Protein AF-A0A3M1UEB0-F1 (afdb_monomer)

Solvent-accessible surface area (backbone atoms only — not comparable to full-atom values): 16893 Å² total; per-residue (Å²): 124,44,30,23,40,32,46,98,85,69,48,77,49,67,80,33,41,67,70,54,49,45,51,33,38,74,70,65,75,49,52,60,85,32,40,30,30,33,70,91,76,64,45,60,41,44,42,65,74,40,89,90,52,74,81,83,70,70,94,78,76,77,75,74,72,76,74,80,71,84,75,80,82,81,76,85,78,85,84,82,82,90,82,89,81,92,82,88,82,83,89,80,94,74,88,71,82,75,79,73,78,80,76,73,74,95,78,72,84,74,64,36,28,27,38,35,46,100,76,71,46,78,50,65,80,32,38,65,70,56,47,37,50,36,19,73,71,66,75,45,51,62,82,29,40,28,30,36,68,88,66,59,47,78,44,40,42,67,73,40,86,90,51,69,68,58,81,79,68,74,74,60,95,77,69,76,74,82,84,71,95,67,87,80,73,88,73,88,64,63,72,71,48,74,66,49,58,52,35,48,53,48,21,54,54,32,31,59,48,14,60,76,71,41,76,76,43,31,56,54,16,50,53,34,22,53,52,18,42,75,48,64,42,89,61,24,66,57,52,35,54,52,41,51,53,50,43,53,52,39,51,51,53,50,52,52,47,44,60,70,57,64,65,57,74,77,74,68,82,82,117

Radius of gyration: 31.3 Å; Cα contacts (8 Å, |Δi|>4): 287; chains: 1; bounding box: 71×58×111 Å

Mean predicted aligned error: 18.81 Å

Structure (mmCIF, N/CA/C/O backbone):
data_AF-A0A3M1UEB0-F1
#
_entry.id   AF-A0A3M1UEB0-F1
#
loop_
_atom_site.group_PDB
_atom_site.id
_atom_site.type_symbol
_atom_site.label_atom_id
_atom_site.label_alt_id
_atom_site.label_comp_id
_atom_site.label_asym_id
_atom_site.label_entity_id
_atom_site.label_seq_id
_atom_site.pdbx_PDB_ins_code
_atom_site.Cartn_x
_atom_site.Cartn_y
_atom_site.Cartn_z
_atom_site.occupancy
_atom_site.B_iso_or_equiv
_atom_site.auth_seq_id
_atom_site.auth_comp_id
_atom_site.auth_asym_id
_atom_site.auth_atom_id
_atom_site.pdbx_PDB_model_num
ATOM 1 N N . MET A 1 1 ? -13.655 -22.746 -2.722 1.00 89.06 1 MET A N 1
ATOM 2 C CA . MET A 1 1 ? -13.388 -21.331 -2.382 1.00 89.06 1 MET A CA 1
ATOM 3 C C . MET A 1 1 ? -12.010 -20.968 -2.894 1.00 89.06 1 MET A C 1
ATOM 5 O O . MET A 1 1 ? -11.089 -21.757 -2.704 1.00 89.06 1 MET A O 1
ATOM 9 N N . ARG A 1 2 ? -11.891 -19.834 -3.582 1.00 96.44 2 ARG A N 1
ATOM 10 C CA . ARG A 1 2 ? -10.620 -19.306 -4.076 1.00 96.44 2 ARG A CA 1
ATOM 11 C C . ARG A 1 2 ? -10.299 -18.007 -3.350 1.00 96.44 2 ARG A C 1
ATOM 13 O O . ARG A 1 2 ? -11.198 -17.265 -2.955 1.00 96.44 2 ARG A O 1
ATOM 20 N N . TRP A 1 3 ? -9.014 -17.762 -3.188 1.00 97.62 3 TRP A N 1
ATOM 21 C CA . TRP A 1 3 ? -8.460 -16.689 -2.387 1.00 97.62 3 TRP A CA 1
ATOM 22 C C . TRP A 1 3 ? -7.394 -15.961 -3.187 1.00 97.62 3 TRP A C 1
ATOM 24 O O . TRP A 1 3 ? -6.656 -16.560 -3.970 1.00 97.62 3 TRP A O 1
ATOM 34 N N . PHE A 1 4 ? -7.281 -14.66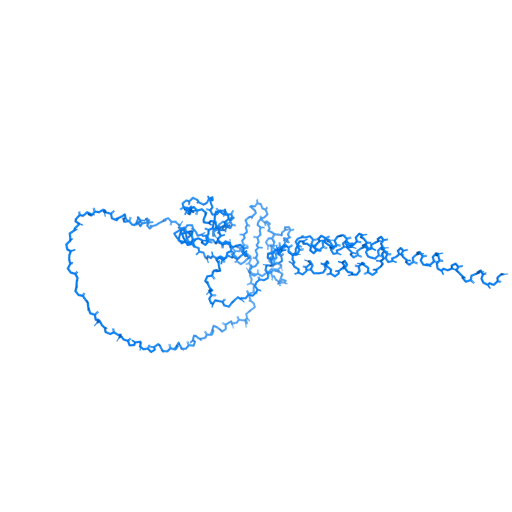8 -2.953 1.00 97.75 4 PHE A N 1
ATOM 35 C CA . PHE A 1 4 ? -6.159 -13.872 -3.397 1.00 97.75 4 PHE A CA 1
ATOM 36 C C . PHE A 1 4 ? -5.261 -13.561 -2.209 1.00 97.75 4 PHE A C 1
ATOM 38 O O . PHE A 1 4 ? -5.736 -13.091 -1.183 1.00 97.75 4 PHE A O 1
ATOM 45 N N . VAL A 1 5 ? -3.961 -13.772 -2.347 1.00 97.00 5 VAL A N 1
ATOM 46 C CA . VAL A 1 5 ? -2.980 -13.355 -1.346 1.00 97.00 5 VAL A CA 1
ATOM 47 C C . VAL A 1 5 ? -2.645 -11.892 -1.587 1.00 97.00 5 VAL A C 1
ATOM 49 O O . VAL A 1 5 ? -2.215 -11.528 -2.676 1.00 97.00 5 VAL A O 1
ATOM 52 N N . ILE A 1 6 ? -2.827 -11.052 -0.580 1.00 94.81 6 ILE A N 1
ATOM 53 C CA . ILE A 1 6 ? -2.344 -9.676 -0.578 1.00 94.81 6 ILE A CA 1
ATOM 54 C C . ILE A 1 6 ? -0.955 -9.699 0.053 1.00 94.81 6 ILE A C 1
ATOM 56 O O . ILE A 1 6 ? -0.806 -9.931 1.258 1.00 94.81 6 ILE A O 1
ATOM 60 N N . GLY A 1 7 ? 0.063 -9.506 -0.781 1.00 88.75 7 GLY A N 1
ATOM 61 C CA . GLY A 1 7 ? 1.448 -9.439 -0.339 1.00 88.75 7 GLY A CA 1
ATOM 62 C C . GLY A 1 7 ? 1.709 -8.221 0.550 1.00 88.75 7 GLY A C 1
ATOM 63 O O . GLY A 1 7 ? 0.893 -7.305 0.666 1.00 88.75 7 GLY A O 1
ATOM 64 N N . ARG A 1 8 ? 2.887 -8.184 1.181 1.00 82.00 8 ARG A N 1
ATOM 65 C CA . ARG A 1 8 ? 3.327 -7.019 1.979 1.00 82.00 8 ARG A CA 1
ATOM 66 C C . ARG A 1 8 ? 3.486 -5.744 1.146 1.00 82.00 8 ARG A C 1
ATOM 68 O O . ARG A 1 8 ? 3.459 -4.648 1.690 1.00 82.00 8 ARG A O 1
ATOM 75 N N . ASP A 1 9 ? 3.657 -5.909 -0.157 1.00 74.69 9 ASP A N 1
ATOM 76 C CA . ASP A 1 9 ? 3.675 -4.870 -1.185 1.00 74.69 9 ASP A CA 1
ATOM 77 C C . ASP A 1 9 ? 2.268 -4.362 -1.562 1.00 74.69 9 ASP A C 1
ATOM 79 O O . ASP A 1 9 ? 2.142 -3.461 -2.388 1.00 74.69 9 ASP A O 1
ATOM 83 N N . GLY A 1 10 ? 1.208 -4.942 -0.990 1.00 78.88 10 GLY A N 1
ATOM 84 C CA . GLY A 1 10 ? -0.181 -4.641 -1.328 1.00 78.88 10 GLY A CA 1
ATOM 85 C C . GLY A 1 10 ? -0.637 -5.239 -2.661 1.00 78.88 10 GLY A C 1
ATOM 86 O O . GLY A 1 10 ? -1.787 -5.033 -3.051 1.00 78.88 10 GLY A O 1
ATOM 87 N N . GLN A 1 11 ? 0.226 -5.985 -3.358 1.00 83.31 11 GLN A N 1
ATOM 88 C CA . GLN A 1 11 ? -0.129 -6.638 -4.611 1.00 83.31 11 GLN A CA 1
ATOM 89 C C . GLN A 1 11 ? -0.995 -7.864 -4.349 1.00 83.31 11 GLN A C 1
ATOM 91 O O . GLN A 1 11 ? -0.815 -8.591 -3.371 1.00 83.31 11 GLN A O 1
ATOM 96 N N . LYS A 1 12 ? -1.950 -8.085 -5.250 1.00 91.69 12 LYS A N 1
ATOM 97 C CA . LYS A 1 12 ? -2.928 -9.165 -5.164 1.00 91.69 12 LYS A CA 1
ATOM 98 C C . LYS A 1 12 ? -2.473 -10.324 -6.054 1.00 91.69 12 LYS A C 1
ATOM 100 O O . LYS A 1 12 ? -2.415 -10.185 -7.270 1.00 91.69 12 LYS A O 1
ATOM 105 N N . TYR A 1 13 ? -2.178 -11.472 -5.455 1.00 94.94 13 TYR A N 1
ATOM 106 C CA . TYR A 1 13 ? -1.713 -12.681 -6.134 1.00 94.94 13 TYR A CA 1
ATOM 107 C C . TYR A 1 13 ? -2.797 -13.762 -6.066 1.00 94.94 13 TYR A C 1
ATOM 109 O O . TYR A 1 13 ? -3.150 -14.228 -4.985 1.00 94.94 13 TYR A O 1
ATOM 117 N N . GLY A 1 14 ? -3.354 -14.167 -7.207 1.00 91.81 14 GLY A N 1
ATOM 118 C CA . GLY A 1 14 ? -4.420 -15.172 -7.259 1.00 91.81 14 GLY A CA 1
ATOM 119 C C . GLY A 1 14 ? -5.215 -15.131 -8.570 1.00 91.81 14 GLY A C 1
ATOM 120 O O . GLY A 1 14 ? -4.771 -14.472 -9.512 1.00 91.81 14 GLY A O 1
ATOM 121 N N . PRO A 1 15 ? -6.383 -15.800 -8.634 1.00 94.75 15 PRO A N 1
ATOM 122 C CA . PRO A 1 15 ? -7.038 -16.547 -7.553 1.00 94.75 15 PRO A CA 1
ATOM 123 C C . PRO A 1 15 ? -6.442 -17.955 -7.356 1.00 94.75 15 PRO A C 1
ATOM 125 O O . PRO A 1 15 ? -6.176 -18.668 -8.320 1.00 94.75 15 PRO A O 1
ATOM 128 N N . ALA A 1 16 ? -6.251 -18.369 -6.103 1.00 97.62 16 ALA A N 1
ATOM 129 C CA . ALA A 1 16 ? -5.684 -19.661 -5.712 1.00 97.62 16 ALA A CA 1
ATOM 130 C C . ALA A 1 16 ? -6.659 -20.443 -4.817 1.00 97.62 16 ALA A C 1
ATOM 132 O O . ALA A 1 16 ? -7.368 -19.861 -3.998 1.00 97.62 16 ALA A O 1
ATOM 133 N N . ASP A 1 17 ? -6.718 -21.765 -4.960 1.00 97.75 17 ASP A N 1
ATOM 134 C CA . ASP A 1 17 ? -7.470 -22.626 -4.041 1.00 97.75 17 ASP A CA 1
ATOM 135 C C . ASP A 1 17 ? -6.656 -22.963 -2.778 1.00 97.75 17 ASP A C 1
ATOM 137 O O . ASP A 1 17 ? -5.463 -22.668 -2.684 1.00 97.75 17 ASP A O 1
ATOM 141 N N . LEU A 1 18 ? -7.301 -23.588 -1.785 1.00 96.38 18 LEU A N 1
ATOM 142 C CA . LEU A 1 18 ? -6.658 -23.937 -0.512 1.00 96.38 18 LEU A CA 1
ATOM 143 C C . LEU A 1 18 ? -5.416 -24.828 -0.706 1.00 96.38 18 LEU A C 1
ATOM 145 O O . LEU A 1 18 ? -4.415 -24.641 -0.020 1.00 96.38 18 LEU A O 1
ATOM 149 N N . ALA A 1 19 ? -5.450 -25.754 -1.670 1.00 96.88 19 ALA A N 1
ATOM 150 C CA . ALA A 1 19 ? -4.320 -26.631 -1.978 1.00 96.88 19 ALA A CA 1
ATOM 151 C C . ALA A 1 19 ? -3.113 -25.845 -2.526 1.00 96.88 19 ALA A C 1
ATOM 153 O O . ALA A 1 19 ? -1.971 -26.092 -2.133 1.00 96.88 19 ALA A O 1
ATOM 154 N N . THR A 1 20 ? -3.363 -24.863 -3.394 1.00 97.38 20 THR A N 1
ATOM 155 C CA . THR A 1 20 ? -2.342 -23.958 -3.933 1.00 97.38 20 THR A CA 1
ATOM 156 C C . THR A 1 20 ? -1.772 -23.048 -2.846 1.00 97.38 20 THR A C 1
ATOM 158 O O . THR A 1 20 ? -0.554 -22.891 -2.767 1.00 97.38 20 THR A O 1
ATOM 161 N N . LEU A 1 21 ? -2.617 -22.503 -1.962 1.00 97.19 21 LEU A N 1
ATOM 162 C CA . LEU A 1 21 ? -2.151 -21.720 -0.814 1.00 97.19 21 LEU A CA 1
ATOM 163 C C . LEU A 1 21 ? -1.257 -22.556 0.110 1.00 97.19 21 LEU A C 1
ATOM 165 O O . LEU A 1 21 ? -0.192 -22.090 0.504 1.00 97.19 21 LEU A O 1
ATOM 169 N N . GLN A 1 22 ? -1.639 -23.802 0.413 1.00 97.06 22 GLN A N 1
ATOM 170 C CA . GLN A 1 22 ? -0.840 -24.699 1.253 1.00 97.06 22 GLN A CA 1
ATOM 171 C C . GLN A 1 22 ? 0.541 -24.969 0.635 1.00 97.06 22 GLN A C 1
ATOM 173 O O . GLN A 1 22 ? 1.550 -24.988 1.343 1.00 97.06 22 GLN A O 1
ATOM 178 N N . ARG A 1 23 ? 0.611 -25.103 -0.698 1.00 96.75 23 ARG A N 1
ATOM 179 C CA . ARG A 1 23 ? 1.884 -25.199 -1.425 1.00 96.75 23 ARG A CA 1
ATOM 180 C C . ARG A 1 23 ? 2.719 -23.925 -1.268 1.00 96.75 23 ARG A C 1
ATOM 182 O O . ARG A 1 23 ? 3.899 -24.017 -0.949 1.00 96.75 23 ARG A O 1
ATOM 189 N N . TRP A 1 24 ? 2.117 -22.744 -1.413 1.00 96.06 24 TRP A N 1
ATOM 190 C CA . TRP A 1 24 ? 2.820 -21.466 -1.234 1.00 96.06 24 TRP A CA 1
ATOM 191 C C . TRP A 1 24 ? 3.287 -21.219 0.206 1.00 96.06 24 TRP A C 1
ATOM 193 O O . TRP A 1 24 ? 4.322 -20.581 0.404 1.00 96.06 24 TRP A O 1
ATOM 203 N N . VAL A 1 25 ? 2.573 -21.738 1.210 1.00 96.12 25 VAL A N 1
ATOM 204 C CA . VAL A 1 25 ? 3.040 -21.755 2.606 1.00 96.12 25 VAL A CA 1
ATOM 205 C C . VAL A 1 25 ? 4.294 -22.624 2.739 1.00 96.12 25 VAL A C 1
ATOM 207 O O . VAL A 1 25 ? 5.278 -22.180 3.328 1.00 96.12 25 VAL A O 1
ATOM 210 N N . GLY A 1 26 ? 4.314 -23.813 2.124 1.00 94.12 26 GLY A N 1
ATOM 211 C CA . GLY A 1 26 ? 5.501 -24.678 2.074 1.00 94.12 26 GLY A CA 1
ATOM 212 C C . GLY A 1 26 ? 6.698 -24.034 1.359 1.00 94.12 26 GLY A C 1
ATOM 213 O O . GLY A 1 26 ? 7.836 -24.166 1.803 1.00 94.12 26 GLY A O 1
ATOM 214 N N . GLU A 1 27 ? 6.437 -23.260 0.303 1.00 94.81 27 GLU A N 1
ATOM 215 C CA . GLU A 1 27 ? 7.434 -22.454 -0.421 1.00 94.81 27 GLU A CA 1
ATOM 216 C C . GLU A 1 27 ? 7.862 -21.179 0.334 1.00 94.81 27 GLU A C 1
ATOM 218 O O . GLU A 1 27 ? 8.700 -20.427 -0.162 1.00 94.81 27 GLU A O 1
ATOM 223 N N . LYS A 1 28 ? 7.294 -20.902 1.518 1.00 93.50 28 LYS A N 1
ATOM 224 C CA . LYS A 1 28 ? 7.510 -19.667 2.297 1.00 93.50 28 LYS A CA 1
ATOM 225 C C . LYS A 1 28 ? 7.149 -18.379 1.543 1.00 93.50 28 LYS A C 1
ATOM 227 O O . LYS A 1 28 ? 7.679 -17.311 1.841 1.00 93.50 28 LYS A O 1
ATOM 232 N N . ARG A 1 29 ? 6.238 -18.463 0.571 1.00 94.94 29 ARG A N 1
ATOM 233 C CA . ARG A 1 29 ? 5.708 -17.305 -0.170 1.00 94.94 29 ARG A CA 1
ATOM 234 C C . ARG A 1 29 ? 4.553 -16.633 0.559 1.00 94.94 29 ARG A C 1
ATOM 236 O O . ARG A 1 29 ? 4.369 -15.432 0.407 1.00 94.94 29 ARG A O 1
ATOM 243 N N . ILE A 1 30 ? 3.800 -17.401 1.346 1.00 96.50 30 ILE A N 1
ATOM 244 C CA . ILE A 1 30 ? 2.786 -16.889 2.269 1.00 96.50 30 ILE A CA 1
ATOM 245 C C . ILE A 1 30 ? 3.342 -16.976 3.685 1.00 96.50 30 ILE A C 1
ATOM 247 O O . ILE A 1 30 ? 3.779 -18.044 4.117 1.00 96.50 30 ILE A O 1
ATOM 251 N N . THR A 1 31 ? 3.295 -15.871 4.421 1.00 94.81 31 THR A N 1
ATOM 252 C CA . THR A 1 31 ? 3.602 -15.837 5.855 1.00 94.81 31 THR A CA 1
ATOM 253 C C . THR A 1 31 ? 2.313 -15.730 6.683 1.00 94.81 31 THR A C 1
ATOM 255 O O . THR A 1 31 ? 1.298 -15.265 6.159 1.00 94.81 31 THR A O 1
ATOM 258 N N . PRO A 1 32 ? 2.322 -16.132 7.972 1.00 95.38 32 PRO A N 1
ATOM 259 C CA . PRO A 1 32 ? 1.136 -16.086 8.840 1.00 95.38 32 PRO A CA 1
ATOM 260 C C . PRO A 1 32 ? 0.477 -14.700 8.924 1.00 95.38 32 PRO A C 1
ATOM 262 O O . PRO A 1 32 ? -0.728 -14.583 9.116 1.00 95.38 32 PRO A O 1
ATOM 265 N N . ASP A 1 33 ? 1.273 -13.639 8.764 1.00 91.12 33 ASP A N 1
ATOM 266 C CA . ASP A 1 33 ? 0.840 -12.247 8.836 1.00 91.12 33 ASP A CA 1
ATOM 267 C C . ASP A 1 33 ? 0.231 -11.681 7.546 1.00 91.12 33 ASP A C 1
ATOM 269 O O . ASP A 1 33 ? -0.317 -10.578 7.594 1.00 91.12 33 ASP A O 1
ATOM 273 N N . MET A 1 34 ? 0.308 -12.398 6.419 1.00 94.94 34 MET A N 1
ATOM 274 C CA . MET A 1 34 ? -0.275 -11.946 5.151 1.00 94.94 34 MET A CA 1
ATOM 275 C C . MET A 1 34 ? -1.805 -11.967 5.180 1.00 94.94 34 MET A C 1
ATOM 277 O O . MET A 1 34 ? -2.420 -12.747 5.905 1.00 94.94 34 MET A O 1
ATOM 281 N N . MET A 1 35 ? -2.422 -11.113 4.361 1.00 96.38 35 MET A N 1
ATOM 282 C CA . MET A 1 35 ? -3.877 -11.032 4.222 1.00 96.38 35 MET A CA 1
ATOM 283 C C . MET A 1 35 ? -4.327 -11.833 2.999 1.00 96.38 35 MET A C 1
ATOM 285 O O . MET A 1 35 ? -3.727 -11.746 1.934 1.00 96.38 35 MET A O 1
ATOM 289 N N . LEU A 1 36 ? -5.401 -12.594 3.137 1.00 97.06 36 LEU A N 1
ATOM 290 C CA . LEU A 1 36 ? -6.075 -13.341 2.087 1.00 97.06 36 LEU A CA 1
ATOM 291 C C . LEU A 1 36 ? -7.431 -12.692 1.826 1.00 97.06 36 LEU A C 1
ATOM 293 O O . LEU A 1 36 ? -8.178 -12.448 2.764 1.00 97.06 36 LEU A O 1
ATOM 297 N N . GLU A 1 37 ? -7.761 -12.417 0.573 1.00 95.56 37 GLU A N 1
ATOM 298 C CA . GLU A 1 37 ? -9.051 -11.874 0.151 1.00 95.56 37 GLU A CA 1
ATOM 299 C C . GLU A 1 37 ? -9.854 -12.958 -0.569 1.00 95.56 37 GLU A C 1
ATOM 301 O O . GLU A 1 37 ? -9.399 -13.516 -1.568 1.00 95.56 37 GLU A O 1
ATOM 306 N N . GLU A 1 38 ? -11.039 -13.280 -0.067 1.00 95.81 38 GLU A N 1
ATOM 307 C CA . GLU A 1 38 ? -11.920 -14.277 -0.674 1.00 95.81 38 GLU A CA 1
ATOM 308 C C . GLU A 1 38 ? -12.496 -13.764 -2.004 1.00 95.81 38 GLU A C 1
ATOM 310 O O . GLU A 1 38 ? -13.017 -12.653 -2.069 1.00 95.81 38 GLU A O 1
ATOM 315 N N . GLU A 1 39 ? -12.440 -14.570 -3.070 1.00 94.25 39 GLU A N 1
ATOM 316 C CA . GLU A 1 39 ? -12.821 -14.130 -4.425 1.00 94.25 39 GLU A CA 1
ATOM 317 C C . GLU A 1 39 ? -14.290 -13.696 -4.533 1.00 94.25 39 GLU A C 1
ATOM 319 O O . GLU A 1 39 ? -14.591 -12.728 -5.225 1.00 94.25 39 GLU A O 1
ATOM 324 N N . HIS A 1 40 ? -15.204 -14.396 -3.857 1.00 86.38 40 HIS A N 1
ATOM 325 C CA . HIS A 1 40 ? -16.639 -14.164 -4.030 1.00 86.38 40 HIS A CA 1
ATOM 326 C C . HIS A 1 40 ? -17.185 -13.047 -3.132 1.00 86.38 40 HIS A C 1
ATOM 328 O O . HIS A 1 40 ? -18.109 -12.338 -3.519 1.00 86.38 40 HIS A O 1
ATOM 334 N N . THR A 1 41 ? -16.619 -12.886 -1.934 1.00 90.50 41 THR A N 1
ATOM 335 C CA . THR A 1 41 ? -17.121 -11.950 -0.914 1.00 90.50 41 THR A CA 1
ATOM 336 C C . THR A 1 41 ? -16.255 -10.699 -0.780 1.00 90.50 41 THR A C 1
ATOM 338 O O . THR A 1 41 ? -16.691 -9.714 -0.189 1.00 90.50 41 THR A O 1
ATOM 341 N N . GLY A 1 42 ? -15.011 -10.733 -1.275 1.00 86.69 42 GLY A N 1
ATOM 342 C CA . GLY A 1 42 ? -14.009 -9.696 -1.028 1.00 86.69 42 GLY A CA 1
ATOM 343 C C . GLY A 1 42 ? -13.558 -9.616 0.435 1.00 86.69 42 GLY A C 1
ATOM 344 O O . GLY A 1 42 ? -12.833 -8.691 0.806 1.00 86.69 42 GLY A O 1
ATOM 345 N N . ARG A 1 43 ? -13.985 -10.554 1.294 1.00 90.12 43 ARG A N 1
ATOM 346 C CA . ARG A 1 43 ? -13.646 -10.538 2.717 1.00 90.12 43 ARG A CA 1
ATOM 347 C C . ARG A 1 43 ? -12.163 -10.825 2.897 1.00 90.12 43 ARG A C 1
ATOM 349 O O . ARG A 1 43 ? -11.644 -11.793 2.340 1.00 90.12 43 ARG A O 1
ATOM 356 N N . ARG A 1 44 ? -11.493 -10.001 3.704 1.00 93.69 44 ARG A N 1
ATOM 357 C CA . ARG A 1 44 ? -10.068 -10.148 4.005 1.00 93.69 44 ARG A CA 1
ATOM 358 C C . ARG A 1 44 ? -9.864 -10.829 5.351 1.00 93.69 44 ARG A C 1
ATOM 360 O O . ARG A 1 44 ? -10.438 -10.415 6.351 1.00 93.69 44 ARG A O 1
ATOM 367 N N . LEU A 1 45 ? -9.039 -11.863 5.371 1.00 94.56 45 LEU A N 1
ATOM 368 C CA . LEU A 1 45 ? -8.712 -12.681 6.537 1.00 94.56 45 LEU A CA 1
ATOM 369 C C . LEU A 1 45 ? -7.193 -12.815 6.620 1.00 94.56 45 LEU A C 1
ATOM 371 O O . LEU A 1 45 ? -6.535 -12.838 5.586 1.00 94.56 45 LEU A O 1
ATOM 375 N N . ARG A 1 46 ? -6.607 -12.906 7.815 1.00 94.50 46 ARG A N 1
ATOM 376 C CA . ARG A 1 46 ? -5.180 -13.243 7.898 1.00 94.50 46 ARG A CA 1
ATOM 377 C C . ARG A 1 46 ? -4.972 -14.693 7.481 1.00 94.50 46 ARG A C 1
ATOM 379 O O . ARG A 1 46 ? -5.850 -15.536 7.647 1.00 94.50 46 ARG A O 1
ATOM 386 N N . ALA A 1 47 ? -3.803 -14.984 6.929 1.00 96.25 47 ALA A N 1
ATOM 387 C CA . ALA A 1 47 ? -3.499 -16.323 6.463 1.00 96.25 47 ALA A CA 1
ATOM 388 C C . ALA A 1 47 ? -3.502 -17.340 7.622 1.00 96.25 47 ALA A C 1
ATOM 390 O O . ALA A 1 47 ? -3.959 -18.463 7.432 1.00 96.25 47 ALA A O 1
ATOM 391 N N . ASP A 1 48 ? -3.087 -16.937 8.831 1.00 95.50 48 ASP A N 1
ATOM 392 C CA . ASP A 1 48 ? -3.119 -17.764 10.049 1.00 95.50 48 ASP A CA 1
ATOM 393 C C . ASP A 1 48 ? -4.520 -18.070 10.597 1.00 95.50 48 ASP A C 1
ATOM 395 O O . ASP A 1 48 ? -4.682 -19.038 11.339 1.00 95.50 48 ASP A O 1
ATOM 399 N N . THR A 1 49 ? -5.541 -17.297 10.220 1.00 94.62 49 THR A N 1
ATOM 400 C CA . THR A 1 49 ? -6.924 -17.544 10.647 1.00 94.62 49 THR A CA 1
ATOM 401 C C . THR A 1 49 ? -7.711 -18.407 9.666 1.00 94.62 49 THR A C 1
ATOM 403 O O . THR A 1 49 ? -8.850 -18.769 9.969 1.00 94.62 49 THR A O 1
ATOM 406 N N . LEU A 1 50 ? -7.141 -18.748 8.503 1.00 95.00 50 LEU A N 1
ATOM 407 C CA . LEU A 1 50 ? -7.840 -19.518 7.480 1.00 95.00 50 LEU A CA 1
ATOM 408 C C . LEU A 1 50 ? -7.933 -21.008 7.871 1.00 95.00 50 LEU A C 1
ATOM 410 O O . LEU A 1 50 ? -6.902 -21.686 7.937 1.00 95.00 50 LEU A O 1
ATOM 414 N N . PRO A 1 51 ? -9.145 -21.571 8.067 1.00 94.56 51 PRO A N 1
ATOM 415 C CA . PRO A 1 51 ? -9.297 -22.987 8.384 1.00 94.56 51 PRO A CA 1
ATOM 416 C C . PRO A 1 51 ? -8.704 -23.871 7.280 1.00 94.56 51 PRO A C 1
ATOM 418 O O . PRO A 1 51 ? -9.053 -23.740 6.107 1.00 94.56 51 PRO A O 1
ATOM 421 N N . GLY A 1 52 ? -7.814 -24.786 7.666 1.00 92.88 52 GLY A N 1
ATOM 422 C CA . GLY A 1 52 ? -7.154 -25.720 6.751 1.00 92.88 52 GLY A CA 1
ATOM 423 C C . GLY A 1 52 ? -5.806 -25.251 6.198 1.00 92.88 52 GLY A C 1
ATOM 424 O O . GLY A 1 52 ? -5.130 -26.060 5.568 1.00 92.88 52 GLY A O 1
ATOM 425 N N . LEU A 1 53 ? -5.381 -24.009 6.465 1.00 95.31 53 LEU A N 1
ATOM 426 C CA . LEU A 1 53 ? -4.034 -23.546 6.131 1.00 95.31 53 LEU A CA 1
ATOM 427 C C . LEU A 1 53 ? -3.082 -23.820 7.305 1.00 95.31 53 LEU A C 1
ATOM 429 O O . LEU A 1 53 ? -3.190 -23.207 8.365 1.00 95.31 53 LEU A O 1
ATOM 433 N N . GLN A 1 54 ? -2.161 -24.769 7.143 1.00 95.38 54 GLN A N 1
ATOM 434 C CA . GLN A 1 54 ? -1.215 -25.147 8.198 1.00 95.38 54 GLN A CA 1
ATOM 435 C C . GLN A 1 54 ? 0.154 -24.522 7.949 1.00 95.38 54 GLN A C 1
ATOM 437 O O . GLN A 1 54 ? 0.828 -24.856 6.974 1.00 95.38 54 GLN A O 1
ATOM 442 N N . PHE A 1 55 ? 0.596 -23.662 8.862 1.00 93.50 55 PHE A N 1
ATOM 443 C CA . PHE A 1 55 ? 1.970 -23.174 8.894 1.00 93.50 55 PHE A CA 1
ATOM 444 C C . PHE A 1 55 ? 2.813 -24.165 9.689 1.00 93.50 55 PHE A C 1
ATOM 446 O O . PHE A 1 55 ? 2.770 -24.188 10.918 1.00 93.50 55 PHE A O 1
ATOM 453 N N . THR A 1 56 ? 3.578 -25.007 8.996 1.00 84.50 56 THR A N 1
ATOM 454 C CA . THR A 1 56 ? 4.597 -25.842 9.637 1.00 84.50 56 THR A CA 1
ATOM 455 C C . THR A 1 56 ? 5.704 -24.932 10.153 1.00 84.50 56 THR A C 1
ATOM 457 O O . THR A 1 56 ? 6.653 -24.618 9.432 1.00 84.50 56 THR A O 1
ATOM 460 N N . ASN A 1 57 ? 5.567 -24.470 11.396 1.00 66.81 57 ASN A N 1
ATOM 461 C CA . ASN A 1 57 ? 6.679 -23.860 12.105 1.00 66.81 57 ASN A CA 1
ATOM 462 C C . ASN A 1 57 ? 7.782 -24.924 12.210 1.00 66.81 57 ASN A C 1
ATOM 464 O O . ASN A 1 57 ? 7.502 -26.021 12.703 1.00 66.81 57 ASN A O 1
ATOM 468 N N . PRO A 1 58 ? 9.014 -24.659 11.743 1.00 62.00 58 PRO A N 1
ATOM 469 C CA . PRO A 1 58 ? 10.104 -25.590 11.969 1.00 62.00 58 PRO A CA 1
ATOM 470 C C . PRO A 1 58 ? 10.264 -25.794 13.487 1.00 62.00 58 PRO A C 1
ATOM 472 O O . PRO A 1 58 ? 10.321 -24.805 14.228 1.00 62.00 58 PRO A O 1
ATOM 475 N N . PRO A 1 59 ? 10.309 -27.047 13.975 1.00 49.56 59 PRO A N 1
ATOM 476 C CA . PRO A 1 59 ? 10.567 -27.332 15.380 1.00 49.56 59 PRO A CA 1
ATOM 477 C C . PRO A 1 59 ? 11.997 -26.880 15.697 1.00 49.56 59 PRO A C 1
ATOM 479 O O . PRO A 1 59 ? 12.955 -27.576 15.382 1.00 49.56 59 PRO A O 1
ATOM 482 N N . GLY A 1 60 ? 12.170 -25.669 16.232 1.00 49.22 60 GLY A N 1
ATOM 483 C CA . GLY A 1 60 ? 13.515 -25.162 16.524 1.00 49.22 60 GLY A CA 1
ATOM 484 C C . GLY A 1 60 ? 13.660 -23.680 16.854 1.00 49.22 60 GLY A C 1
ATOM 485 O O . GLY A 1 60 ? 14.690 -23.301 17.398 1.00 49.22 60 GLY A O 1
ATOM 486 N N . SER A 1 61 ? 12.662 -22.829 16.610 1.00 44.91 61 SER A N 1
ATOM 487 C CA . SER A 1 61 ? 12.699 -21.445 17.108 1.00 44.91 61 SER A CA 1
ATOM 488 C C . SER A 1 61 ? 11.841 -21.319 18.358 1.00 44.91 61 SER A C 1
ATOM 490 O O . SER A 1 61 ? 10.793 -20.678 18.355 1.00 44.91 61 SER A O 1
ATOM 492 N N . ALA A 1 62 ? 12.292 -21.959 19.439 1.00 42.44 62 ALA A N 1
ATOM 493 C CA . ALA A 1 62 ? 11.896 -21.538 20.771 1.00 42.44 62 ALA A CA 1
ATOM 494 C C . ALA A 1 62 ? 12.368 -20.090 20.928 1.00 42.44 62 ALA A C 1
ATOM 496 O O . ALA A 1 62 ? 13.552 -19.821 21.120 1.00 42.44 62 ALA A O 1
ATOM 497 N N . ILE A 1 63 ? 11.442 -19.148 20.777 1.00 45.50 63 ILE A N 1
ATOM 498 C CA . ILE A 1 63 ? 11.622 -17.805 21.304 1.00 45.50 63 ILE A CA 1
ATOM 499 C C . ILE A 1 63 ? 11.739 -18.028 22.808 1.00 45.50 63 ILE A C 1
ATOM 501 O O . ILE A 1 63 ? 10.752 -18.337 23.473 1.00 45.50 63 ILE A O 1
ATOM 505 N N . THR A 1 64 ? 12.957 -17.960 23.333 1.00 37.91 64 THR A N 1
ATOM 506 C CA . THR A 1 64 ? 13.170 -17.731 24.752 1.00 37.91 64 THR A CA 1
ATOM 507 C C . THR A 1 64 ? 12.454 -16.431 25.062 1.00 37.91 64 THR A C 1
ATOM 509 O O . THR A 1 64 ? 12.922 -15.349 24.718 1.00 37.91 64 THR A O 1
ATOM 512 N N . THR A 1 65 ? 11.265 -16.539 25.649 1.00 37.66 65 THR A N 1
ATOM 513 C CA . THR A 1 65 ? 10.624 -15.432 26.343 1.00 37.66 65 THR A CA 1
ATOM 514 C C . THR A 1 65 ? 11.696 -14.866 27.270 1.00 37.66 65 THR A C 1
ATOM 516 O O . THR A 1 65 ? 12.161 -15.609 28.138 1.00 37.66 65 THR A O 1
ATOM 519 N N . PRO A 1 66 ? 12.187 -13.630 27.068 1.00 41.12 66 PRO A N 1
ATOM 520 C CA . PRO A 1 66 ? 13.127 -13.059 28.010 1.00 41.12 66 PRO A CA 1
ATOM 521 C C . PRO A 1 66 ? 12.417 -13.034 29.359 1.00 41.12 66 PRO A C 1
ATOM 523 O O . PRO A 1 66 ? 11.357 -12.422 29.504 1.00 41.12 66 PRO A O 1
ATOM 526 N N . THR A 1 67 ? 12.976 -13.772 30.317 1.00 48.00 67 THR A N 1
ATOM 527 C CA . THR A 1 67 ? 12.619 -13.681 31.727 1.00 48.00 67 THR A CA 1
ATOM 528 C C . THR A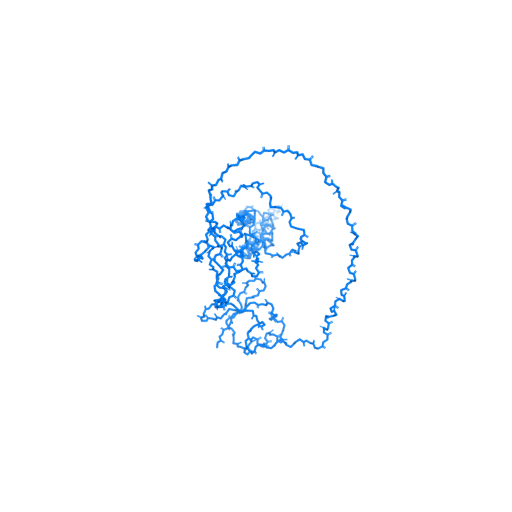 1 67 ? 12.490 -12.198 32.076 1.00 48.00 67 THR A C 1
ATOM 530 O O . THR A 1 67 ? 13.426 -11.445 31.786 1.00 48.00 67 THR A O 1
ATOM 533 N N . PRO A 1 68 ? 11.355 -11.750 32.642 1.00 41.19 68 PRO A N 1
ATOM 534 C CA . PRO A 1 68 ? 11.192 -10.366 33.053 1.00 41.19 68 PRO A CA 1
ATOM 535 C C . PRO A 1 68 ? 12.359 -9.995 33.964 1.00 41.19 68 PRO A C 1
ATOM 537 O O . PRO A 1 68 ? 12.573 -10.639 34.993 1.00 41.19 68 PRO A O 1
ATOM 540 N N . ALA A 1 69 ? 13.142 -8.992 33.569 1.00 42.78 69 ALA A N 1
ATOM 541 C CA . ALA A 1 69 ? 14.123 -8.408 34.465 1.00 42.78 69 ALA A CA 1
ATOM 542 C C . ALA A 1 69 ? 13.383 -7.941 35.736 1.00 42.78 69 ALA A C 1
ATOM 544 O O . ALA A 1 69 ? 12.311 -7.339 35.606 1.00 42.78 69 ALA A O 1
ATOM 545 N N . PRO A 1 70 ? 13.904 -8.216 36.947 1.00 47.28 70 PRO A N 1
ATOM 546 C CA . PRO A 1 70 ? 13.345 -7.678 38.180 1.00 47.28 70 PRO A CA 1
ATOM 547 C C . PRO A 1 70 ? 13.216 -6.161 38.039 1.00 47.28 70 PRO A C 1
ATOM 549 O O . PRO A 1 70 ? 14.202 -5.473 37.772 1.00 47.28 70 PRO A O 1
ATOM 552 N N . GLY A 1 71 ? 11.986 -5.655 38.132 1.00 46.72 71 GLY A N 1
ATOM 553 C CA . GLY A 1 71 ? 11.720 -4.228 38.007 1.00 46.72 71 GLY A CA 1
ATOM 554 C C . GLY A 1 71 ? 12.490 -3.428 39.067 1.00 46.72 71 GLY A C 1
ATOM 555 O O . GLY A 1 71 ? 12.722 -3.938 40.165 1.00 46.72 71 GLY A O 1
ATOM 556 N N . PRO A 1 72 ? 12.892 -2.181 38.768 1.00 48.41 72 PRO A N 1
ATOM 557 C CA . PRO A 1 72 ? 13.485 -1.306 39.765 1.00 48.41 72 PRO A CA 1
ATOM 558 C C . PRO A 1 72 ? 12.468 -1.026 40.877 1.00 48.41 72 PRO A C 1
ATOM 560 O O . PRO A 1 72 ? 11.352 -0.571 40.625 1.00 48.41 72 PRO A O 1
ATOM 563 N N . THR A 1 73 ? 12.878 -1.304 42.111 1.00 42.72 73 THR A N 1
ATOM 564 C CA . THR A 1 73 ? 12.196 -0.926 43.346 1.00 42.72 73 THR A CA 1
ATOM 565 C C . THR A 1 73 ? 11.879 0.570 43.318 1.00 42.72 73 THR A C 1
ATOM 567 O O . THR A 1 73 ? 12.780 1.407 43.323 1.00 42.72 73 THR A O 1
ATOM 570 N N . THR A 1 74 ? 10.595 0.920 43.275 1.00 41.06 74 THR A N 1
ATOM 571 C CA . THR A 1 74 ? 10.123 2.293 43.467 1.00 41.06 74 THR A CA 1
ATO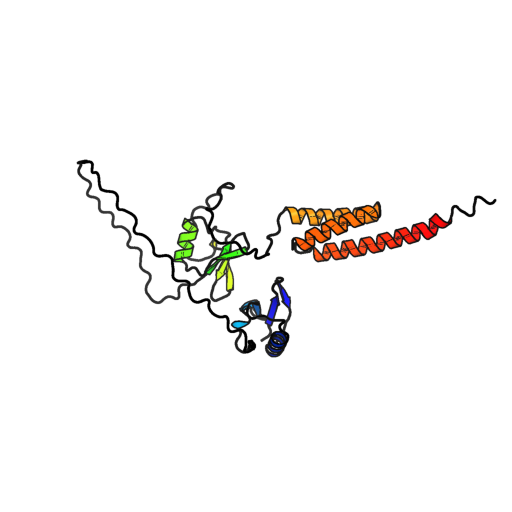M 572 C C . THR A 1 74 ? 10.422 2.735 44.897 1.00 41.06 74 THR A C 1
ATOM 574 O O . THR A 1 74 ? 9.830 2.214 45.843 1.00 41.06 74 THR A O 1
ATOM 577 N N . SER A 1 75 ? 11.336 3.694 45.051 1.00 44.91 75 SER A N 1
ATOM 578 C CA . SER A 1 75 ? 11.528 4.433 46.300 1.00 44.91 75 SER A CA 1
ATOM 579 C C . SER A 1 75 ? 10.271 5.248 46.648 1.00 44.91 75 SER A C 1
ATOM 581 O O . SER A 1 75 ? 9.659 5.829 45.749 1.00 44.91 75 SER A O 1
ATOM 583 N N . PRO A 1 76 ? 9.885 5.323 47.934 1.00 45.75 76 PRO A N 1
ATOM 584 C CA . PRO A 1 76 ? 8.739 6.102 48.389 1.00 45.75 76 PRO A CA 1
ATOM 585 C C . PRO A 1 76 ? 9.010 7.609 48.271 1.00 45.75 76 PRO A C 1
ATOM 587 O O . PRO A 1 76 ? 10.022 8.117 48.754 1.00 45.75 76 PRO A O 1
ATOM 590 N N . HIS A 1 77 ? 8.086 8.317 47.623 1.00 44.12 77 HIS A N 1
ATOM 591 C CA . HIS A 1 77 ? 8.060 9.776 47.550 1.00 44.12 77 HIS A CA 1
ATOM 592 C C . HIS A 1 77 ? 7.627 10.352 48.914 1.00 44.12 77 HIS A C 1
ATOM 594 O O . HIS A 1 77 ? 6.650 9.858 49.484 1.00 44.12 77 HIS A O 1
ATOM 600 N N . PRO A 1 78 ? 8.305 11.385 49.448 1.00 56.72 78 PRO A N 1
ATOM 601 C CA . PRO A 1 78 ? 7.896 12.050 50.679 1.00 56.72 78 PRO A CA 1
ATOM 602 C C . PRO A 1 78 ? 6.599 12.844 50.475 1.00 56.72 78 PRO A C 1
ATOM 604 O O . PRO A 1 78 ? 6.446 13.571 49.495 1.00 56.72 78 PRO A O 1
ATOM 607 N N . THR A 1 79 ? 5.672 12.658 51.409 1.00 52.84 79 THR A N 1
ATOM 608 C CA . THR A 1 79 ? 4.474 13.467 51.655 1.00 52.84 79 THR A CA 1
ATOM 609 C C . THR A 1 79 ? 4.860 14.858 52.145 1.00 52.84 79 THR A C 1
ATOM 611 O O . THR A 1 79 ? 5.467 14.970 53.211 1.00 52.84 79 THR A O 1
ATOM 614 N N . ASP A 1 80 ? 4.448 15.896 51.418 1.00 45.03 80 ASP A N 1
ATOM 615 C CA . ASP A 1 80 ? 4.442 17.267 51.930 1.00 45.03 80 ASP A CA 1
ATOM 616 C C . ASP A 1 80 ? 3.176 17.550 52.764 1.00 45.03 80 ASP A C 1
ATOM 618 O O . ASP A 1 80 ? 2.106 16.998 52.474 1.00 45.03 80 ASP A O 1
ATOM 622 N N . PRO A 1 81 ? 3.277 18.390 53.814 1.00 57.75 81 PRO A N 1
ATOM 623 C CA . PRO A 1 81 ? 2.206 18.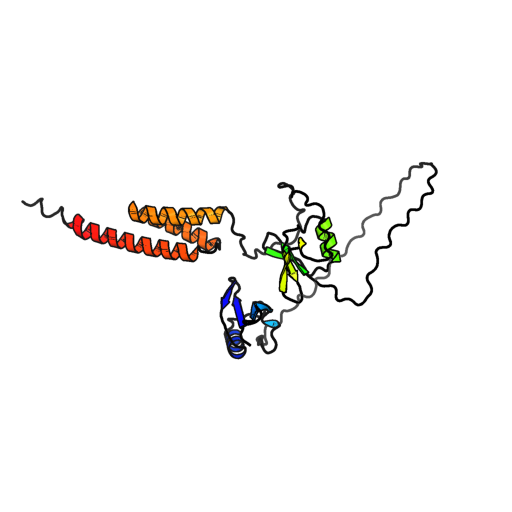620 54.764 1.00 57.75 81 PRO A CA 1
ATOM 624 C C . PRO A 1 81 ? 1.254 19.750 54.352 1.00 57.75 81 PRO A C 1
ATOM 626 O O . PRO A 1 81 ? 1.613 20.770 53.770 1.00 57.75 81 PRO A O 1
ATOM 629 N N . VAL A 1 82 ? 0.010 19.525 54.760 1.00 54.88 82 VAL A N 1
ATOM 630 C CA . VAL A 1 82 ? -1.156 20.406 54.758 1.00 54.88 82 VAL A CA 1
ATOM 631 C C . VAL A 1 82 ? -0.858 21.764 55.404 1.00 54.88 82 VAL A C 1
ATOM 633 O O . VAL A 1 82 ? -0.421 21.822 56.553 1.00 54.88 82 VAL A O 1
ATOM 636 N N . GLN A 1 83 ? -1.223 22.854 54.724 1.00 49.91 83 GLN A N 1
ATOM 637 C CA . GLN A 1 83 ? -1.381 24.170 55.345 1.00 49.91 83 GLN A CA 1
ATOM 638 C C . GLN A 1 83 ? -2.709 24.789 54.896 1.00 49.91 83 GLN A C 1
ATOM 640 O O . GLN A 1 83 ? -2.957 24.990 53.709 1.00 49.91 83 GLN A O 1
ATOM 645 N N . GLY A 1 84 ? -3.603 24.982 55.868 1.00 50.78 84 GLY A N 1
ATOM 646 C CA . GLY A 1 84 ? -4.980 25.415 55.661 1.00 50.78 84 GLY A CA 1
ATOM 647 C C . GLY A 1 84 ? -5.152 26.922 55.476 1.00 50.78 84 GLY A C 1
ATOM 648 O O . GLY A 1 84 ? -4.304 27.723 55.859 1.00 50.78 84 GLY A O 1
ATOM 649 N N . ALA A 1 85 ? -6.325 27.289 54.964 1.00 46.31 85 ALA A N 1
ATOM 650 C CA . ALA A 1 85 ? -6.908 28.619 55.095 1.00 46.31 85 ALA A CA 1
ATOM 651 C C . ALA A 1 85 ? -8.430 28.486 55.325 1.00 46.31 85 ALA A C 1
ATOM 653 O O . ALA A 1 85 ? -9.058 27.625 54.702 1.00 46.31 85 ALA A O 1
ATOM 654 N N . PRO A 1 86 ? -9.031 29.298 56.216 1.00 64.38 86 PRO A N 1
ATOM 655 C CA . PRO A 1 86 ? -10.454 29.252 56.528 1.00 64.38 86 PRO A CA 1
ATOM 656 C C . PRO A 1 86 ? -11.245 30.207 55.621 1.00 64.38 86 PRO A C 1
ATOM 658 O O . PRO A 1 86 ? -10.848 31.350 55.407 1.00 64.38 86 PRO A O 1
ATOM 661 N N . GLY A 1 87 ? -12.394 29.752 55.121 1.00 44.00 87 GLY A N 1
ATOM 662 C CA . GLY A 1 87 ? -13.285 30.562 54.291 1.00 44.00 87 GLY A CA 1
ATOM 663 C C . GLY A 1 87 ? -14.728 30.084 54.390 1.00 44.00 87 GLY A C 1
ATOM 664 O O . GLY A 1 87 ? -15.143 29.161 53.703 1.00 44.00 87 GLY A O 1
ATOM 665 N N . THR A 1 88 ? -15.463 30.715 55.295 1.00 50.25 88 THR A N 1
ATOM 666 C CA . THR A 1 88 ? -16.910 30.652 55.539 1.00 50.25 88 THR A CA 1
ATOM 667 C C . THR A 1 88 ? -17.765 30.972 54.304 1.00 50.25 88 THR A C 1
ATOM 669 O O . THR A 1 88 ? -17.422 31.901 53.579 1.00 50.25 88 THR A O 1
ATOM 672 N N . GLY A 1 89 ? -18.950 30.353 54.164 1.00 42.50 89 GLY A N 1
ATOM 673 C CA . GLY A 1 89 ? -20.078 31.006 53.471 1.00 42.50 89 GLY A CA 1
ATOM 674 C C . GLY A 1 89 ? -21.059 30.128 52.684 1.00 42.50 89 GLY A C 1
ATOM 675 O O . GLY A 1 89 ? -20.926 29.995 51.480 1.00 42.50 89 GLY A O 1
ATOM 676 N N . PHE A 1 90 ? -22.062 29.594 53.388 1.00 45.38 90 PHE A N 1
ATOM 677 C CA . PHE A 1 90 ? -23.493 29.504 53.034 1.00 45.38 90 PHE A CA 1
ATOM 678 C C . PHE A 1 90 ? -23.975 29.371 51.568 1.00 45.38 90 PHE A C 1
ATOM 680 O O . PHE A 1 90 ? -23.913 30.315 50.791 1.00 45.38 90 PHE A O 1
ATOM 687 N N . GLY A 1 91 ? -24.752 28.300 51.339 1.00 43.62 91 GLY A N 1
ATOM 688 C CA . GLY A 1 91 ? -26.138 28.419 50.852 1.00 43.62 91 GLY A CA 1
ATOM 689 C C . GLY A 1 91 ? -26.384 28.178 49.359 1.00 43.62 91 GLY A C 1
ATOM 690 O O . GLY A 1 91 ? -26.068 29.016 48.527 1.00 43.62 91 GLY A O 1
ATOM 691 N N . GLY A 1 92 ? -27.063 27.075 49.025 1.00 39.06 92 GLY A N 1
ATOM 692 C CA . GLY A 1 92 ? -27.584 26.863 47.671 1.00 39.06 92 GLY A CA 1
ATOM 693 C C . GLY A 1 92 ? -28.132 25.463 47.431 1.00 39.06 92 GLY A C 1
ATOM 694 O O . GLY A 1 92 ? -27.522 24.667 46.727 1.00 39.06 92 GLY A O 1
ATOM 695 N N . ALA A 1 93 ? -29.280 25.157 48.037 1.00 46.19 93 ALA A N 1
ATOM 696 C CA . ALA A 1 93 ? -30.075 23.979 47.717 1.00 46.19 93 ALA A CA 1
ATOM 697 C C . ALA A 1 93 ? -30.578 24.058 46.263 1.00 46.19 93 ALA A C 1
ATOM 699 O O . ALA A 1 93 ? -31.274 24.999 45.892 1.00 46.19 93 ALA A O 1
ATOM 700 N N . GLY A 1 94 ? -30.228 23.060 45.455 1.00 39.91 94 GLY A N 1
ATOM 701 C CA . GLY A 1 94 ? -30.634 22.950 44.055 1.00 39.91 94 GLY A CA 1
ATOM 702 C C . GLY A 1 94 ? -30.091 21.667 43.439 1.00 39.91 94 GLY A C 1
ATOM 703 O O . GLY A 1 94 ? -29.270 21.710 42.530 1.00 39.91 94 GLY A O 1
ATOM 704 N N . GLY A 1 95 ? -30.483 20.520 44.001 1.00 40.88 95 GLY A N 1
ATOM 705 C CA . GLY A 1 95 ? -30.099 19.204 43.499 1.00 40.88 95 GLY A CA 1
ATOM 706 C C . GLY A 1 95 ? -30.707 18.946 42.124 1.00 40.88 95 GLY A C 1
ATOM 707 O O . GLY A 1 95 ? -31.848 18.507 42.020 1.00 40.88 95 GLY A O 1
ATOM 708 N N . VAL A 1 96 ? -29.935 19.211 41.073 1.00 54.12 96 VAL A N 1
ATOM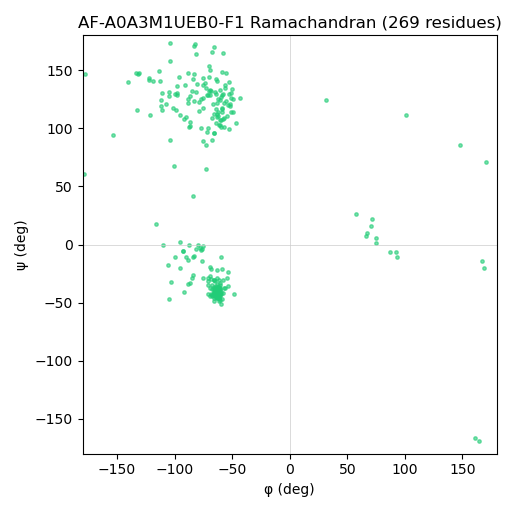 709 C CA . VAL A 1 96 ? -30.180 18.649 39.745 1.00 54.12 96 VAL A CA 1
ATOM 710 C C . VAL A 1 96 ? -29.641 17.215 39.777 1.00 54.12 96 VAL A C 1
ATOM 712 O O . VAL A 1 96 ? -28.470 17.034 40.119 1.00 54.12 96 VAL A O 1
ATOM 715 N N . PRO A 1 97 ? -30.448 16.180 39.488 1.00 51.34 97 PRO A N 1
ATOM 716 C CA . PRO A 1 97 ? -29.944 14.817 39.452 1.00 51.34 97 PRO A CA 1
ATOM 717 C C . PRO A 1 97 ? -28.918 14.695 38.322 1.00 51.34 97 PRO A C 1
ATOM 719 O O . PRO A 1 97 ? -29.244 14.862 37.147 1.00 51.34 97 PRO A O 1
ATOM 722 N N . SER A 1 98 ? -27.668 14.408 38.689 1.00 46.81 98 SER A N 1
ATOM 723 C CA . SER A 1 98 ? -26.648 13.938 37.757 1.00 46.81 98 SER A CA 1
ATOM 724 C C . SER A 1 98 ? -27.218 12.751 36.973 1.00 46.81 98 SER A C 1
ATOM 726 O O . SER A 1 98 ? -27.678 11.796 37.607 1.00 46.81 98 SER A O 1
ATOM 728 N N . PRO A 1 99 ? -27.208 12.765 35.629 1.00 48.19 99 PRO A N 1
ATOM 729 C CA . PRO A 1 99 ? -27.604 11.598 34.864 1.00 48.19 99 PRO A CA 1
ATOM 730 C C . PRO A 1 99 ? -26.616 10.479 35.186 1.00 48.19 99 PRO A C 1
ATOM 732 O O . PRO A 1 99 ? -25.428 10.555 34.874 1.00 48.19 99 PRO A O 1
ATOM 735 N N . THR A 1 100 ? -27.112 9.453 35.870 1.00 44.53 100 THR A N 1
ATOM 736 C CA . THR A 1 100 ? -26.418 8.183 36.048 1.00 44.53 100 THR A CA 1
ATOM 737 C C . THR A 1 100 ? -25.989 7.700 34.658 1.00 44.53 100 THR A C 1
ATOM 739 O O . THR A 1 100 ? -26.862 7.553 33.798 1.00 44.53 100 THR A O 1
ATOM 742 N N . PRO A 1 101 ? -24.687 7.486 34.383 1.00 49.22 101 PRO A N 1
ATOM 743 C CA . PRO A 1 101 ? -24.274 6.870 33.133 1.00 49.22 101 PRO A CA 1
ATOM 744 C C . PRO A 1 101 ? -24.952 5.505 33.066 1.00 49.22 101 PRO A C 1
ATOM 746 O O . PRO A 1 101 ? -24.728 4.646 33.919 1.00 49.22 101 PRO A O 1
ATOM 749 N N . SER A 1 102 ? -25.861 5.362 32.102 1.00 43.84 102 SER A N 1
ATOM 750 C CA . SER A 1 102 ? -26.619 4.142 31.871 1.00 43.84 102 SER A CA 1
ATOM 751 C C . SER A 1 102 ? -25.613 3.037 31.565 1.00 43.84 102 SER A C 1
ATOM 753 O O . SER A 1 102 ? -24.981 3.018 30.511 1.00 43.84 102 SER A O 1
ATOM 755 N N . GLN A 1 103 ? -25.378 2.190 32.562 1.00 47.91 103 GLN A N 1
ATOM 756 C CA . GLN A 1 103 ? -24.498 1.043 32.477 1.00 47.91 103 GLN A CA 1
ATOM 757 C C . GLN A 1 103 ? -25.217 0.034 31.580 1.00 47.91 103 GLN A C 1
ATOM 759 O O . GLN A 1 103 ? -26.186 -0.600 31.994 1.00 47.91 103 GLN A O 1
ATOM 764 N N . SER A 1 104 ? -24.807 -0.014 30.313 1.00 52.03 104 SER A N 1
ATOM 765 C CA . SER A 1 104 ? -25.349 -0.908 29.296 1.00 52.03 104 SER A CA 1
ATOM 766 C C . SER A 1 104 ? -25.385 -2.344 29.817 1.00 52.03 104 SER A C 1
ATOM 768 O O . SER A 1 104 ? -24.423 -2.818 30.425 1.00 52.03 104 SER A O 1
ATOM 770 N N . ALA A 1 105 ? -26.513 -3.018 29.597 1.00 52.88 105 ALA A N 1
ATOM 771 C CA . ALA A 1 105 ? -26.768 -4.362 30.089 1.00 52.88 105 ALA A CA 1
ATOM 772 C C . ALA A 1 105 ? -25.644 -5.350 29.692 1.00 52.88 105 ALA A C 1
ATOM 774 O O . ALA A 1 105 ? -25.152 -5.311 28.560 1.00 52.88 105 ALA A O 1
ATOM 775 N N . PRO A 1 106 ? -25.240 -6.258 30.596 1.00 50.62 106 PRO A N 1
ATOM 776 C CA . PRO A 1 106 ? -24.210 -7.253 30.328 1.00 50.62 106 PRO A CA 1
ATOM 777 C C . PRO A 1 106 ? -24.756 -8.318 29.369 1.00 50.62 106 PRO A C 1
ATOM 779 O O . PRO A 1 106 ? -25.438 -9.248 29.790 1.00 50.62 106 PRO A O 1
ATOM 782 N N . GLY A 1 107 ? -24.481 -8.185 28.070 1.00 54.16 107 GLY A N 1
ATOM 783 C CA . GLY A 1 107 ? -24.837 -9.234 27.112 1.00 54.16 107 GLY A CA 1
ATOM 784 C C . GLY A 1 107 ? -24.721 -8.896 25.630 1.00 54.16 107 GLY A C 1
ATOM 785 O O . GLY A 1 107 ? -24.612 -9.824 24.832 1.00 54.16 107 GLY A O 1
ATOM 786 N N . GLU A 1 108 ? -24.705 -7.622 25.228 1.00 56.44 108 GLU A N 1
ATOM 787 C CA . GLU A 1 108 ? -24.514 -7.298 23.810 1.00 56.44 108 GLU A CA 1
ATOM 788 C C . GLU A 1 108 ? -23.026 -7.347 23.426 1.00 56.44 108 GLU A C 1
ATOM 790 O O . GLU A 1 108 ? -22.186 -6.779 24.135 1.00 56.44 108 GLU A O 1
ATOM 795 N N . PRO A 1 109 ? -22.660 -8.026 22.320 1.00 64.69 109 PRO A N 1
ATOM 796 C CA . PRO A 1 109 ? -21.290 -8.044 21.835 1.00 64.69 109 PRO A CA 1
ATOM 797 C C . PRO A 1 109 ? -20.908 -6.620 21.434 1.00 64.69 109 PRO A C 1
ATOM 799 O O . PRO A 1 109 ? -21.340 -6.115 20.400 1.00 64.69 109 PRO A O 1
ATOM 802 N N . SER A 1 110 ? -20.101 -5.959 22.263 1.00 74.94 110 SER A N 1
ATOM 803 C CA . SER A 1 110 ? -19.580 -4.636 21.950 1.00 74.94 110 SER A CA 1
ATOM 804 C C . SER A 1 110 ? -18.746 -4.733 20.677 1.00 74.94 110 SER A C 1
ATOM 806 O O . SER A 1 110 ? -17.659 -5.318 20.658 1.00 74.94 110 SER A O 1
ATOM 808 N N . ALA A 1 111 ? -19.290 -4.200 19.582 1.00 86.12 111 ALA A N 1
ATOM 809 C CA . ALA A 1 111 ? -18.589 -4.141 18.315 1.00 86.12 111 ALA A CA 1
ATOM 810 C C . ALA A 1 111 ? -17.269 -3.388 18.530 1.00 86.12 111 ALA A C 1
ATOM 812 O O . ALA A 1 111 ? -17.238 -2.265 19.045 1.00 86.12 111 ALA A O 1
ATOM 813 N N . LYS A 1 112 ? -16.165 -4.064 18.209 1.00 94.62 112 LYS A N 1
ATOM 814 C CA . LYS A 1 112 ? -14.814 -3.517 18.304 1.00 94.62 112 LYS A CA 1
ATOM 815 C C . LYS A 1 112 ? -14.405 -2.989 16.939 1.00 94.62 112 LYS A C 1
ATOM 817 O O . LYS A 1 112 ? -14.708 -3.598 15.918 1.00 94.62 112 LYS A O 1
ATOM 822 N N . TYR A 1 113 ? -13.661 -1.896 16.935 1.00 95.94 113 TYR A N 1
ATOM 823 C CA . TYR A 1 113 ? -13.191 -1.232 15.730 1.00 95.94 113 TYR A CA 1
ATOM 824 C C . TYR A 1 113 ? -11.706 -0.894 15.847 1.00 95.94 113 TYR A C 1
ATOM 826 O O . TYR A 1 113 ? -11.193 -0.589 16.928 1.00 95.94 113 TYR A O 1
ATOM 834 N N . TRP A 1 114 ? -11.008 -0.923 14.718 1.00 96.31 114 TRP A N 1
ATOM 835 C CA . TRP A 1 114 ? -9.678 -0.350 14.565 1.00 96.31 114 TRP A CA 1
ATOM 836 C C . TRP A 1 114 ? -9.793 1.030 13.935 1.00 96.31 114 TRP A C 1
ATOM 838 O O . TRP A 1 114 ? -10.431 1.191 12.902 1.00 96.31 114 TRP A O 1
ATOM 848 N N . VAL A 1 115 ? -9.148 2.027 14.523 1.00 95.75 115 VAL A N 1
ATOM 849 C CA . VAL A 1 115 ? -9.086 3.377 13.961 1.00 95.75 115 VAL A CA 1
ATOM 850 C C . VAL A 1 115 ? -7.900 3.466 13.019 1.00 95.75 115 VAL A C 1
ATOM 852 O O . VAL A 1 115 ? -6.776 3.199 13.432 1.00 95.75 115 VAL A O 1
ATOM 855 N N . ILE A 1 116 ? -8.127 3.865 11.774 1.00 92.25 116 ILE A N 1
ATOM 856 C CA . ILE A 1 116 ? -7.061 4.124 10.809 1.00 92.25 116 ILE A CA 1
ATOM 857 C C . ILE A 1 116 ? -6.744 5.608 10.826 1.00 92.25 116 ILE A C 1
ATOM 859 O O . ILE A 1 116 ? -7.558 6.444 10.426 1.00 92.25 116 ILE A O 1
ATOM 863 N N . GLY A 1 117 ? -5.552 5.931 11.319 1.00 88.12 117 GLY A N 1
ATOM 864 C CA . GLY A 1 117 ? -5.062 7.297 11.331 1.00 88.12 117 GLY A CA 1
ATOM 865 C C . GLY A 1 117 ? -4.783 7.825 9.917 1.00 88.12 117 GLY A C 1
ATOM 866 O O . GLY A 1 117 ? -4.678 7.050 8.963 1.00 88.12 117 GLY A O 1
ATOM 867 N N . PRO A 1 118 ? -4.603 9.148 9.758 1.00 76.44 118 PRO A N 1
ATOM 868 C CA . PRO A 1 118 ? -4.174 9.752 8.490 1.00 76.44 118 PRO A CA 1
ATOM 869 C C . PRO A 1 118 ? -2.820 9.218 7.994 1.00 76.44 118 PRO A C 1
ATOM 871 O O . PRO A 1 118 ? -2.495 9.315 6.817 1.00 76.44 118 PRO A O 1
ATOM 874 N N . ASP A 1 119 ? -2.035 8.652 8.910 1.00 75.19 119 ASP A N 1
ATOM 875 C CA . ASP A 1 119 ? -0.769 7.962 8.679 1.00 75.19 119 ASP A CA 1
ATOM 876 C C . ASP A 1 119 ? -0.936 6.514 8.176 1.00 75.19 119 ASP A C 1
ATOM 878 O O . ASP A 1 119 ? 0.057 5.823 7.963 1.00 75.19 119 ASP A O 1
ATOM 882 N N . GLY A 1 120 ? -2.173 6.031 8.018 1.00 77.62 120 GLY A N 1
ATOM 883 C CA . GLY A 1 120 ? -2.487 4.660 7.617 1.00 77.62 120 GLY A CA 1
ATOM 884 C C . GLY A 1 120 ? -2.296 3.622 8.725 1.00 77.62 120 GLY A C 1
ATOM 885 O O . GLY A 1 120 ? -2.440 2.424 8.475 1.00 77.62 120 GLY A O 1
ATOM 886 N N . ARG A 1 121 ? -1.975 4.040 9.957 1.00 80.44 121 ARG A N 1
ATOM 887 C CA . ARG A 1 121 ? -1.766 3.112 11.073 1.00 80.44 121 ARG A CA 1
ATOM 888 C C . ARG A 1 121 ? -3.083 2.737 11.727 1.00 80.44 121 ARG A C 1
ATOM 890 O O . ARG A 1 121 ? -3.957 3.580 11.903 1.00 80.44 121 ARG A O 1
ATOM 897 N N . LYS A 1 122 ? -3.189 1.470 12.130 1.00 90.88 122 LYS A N 1
ATOM 898 C CA . LYS A 1 122 ? -4.327 0.949 12.891 1.00 90.88 122 LYS A CA 1
ATOM 899 C C . LYS A 1 122 ? -4.095 1.168 14.387 1.00 90.88 122 LYS A C 1
ATOM 901 O O . LYS A 1 122 ? -3.075 0.745 14.926 1.00 90.88 122 LYS A O 1
ATOM 906 N N . TYR A 1 123 ? -5.063 1.777 15.057 1.00 92.25 123 TYR A N 1
ATOM 907 C CA . TYR A 1 123 ? -5.091 2.022 16.495 1.00 92.25 123 TYR A CA 1
ATOM 908 C C . TYR A 1 123 ? -6.333 1.341 17.071 1.00 92.25 123 TYR A C 1
ATOM 910 O O . TYR A 1 123 ? -7.459 1.725 16.769 1.00 92.25 123 TYR A O 1
ATOM 918 N N . GLY A 1 124 ? -6.155 0.294 17.870 1.00 83.25 124 GLY A N 1
ATOM 919 C CA . GLY A 1 124 ? -7.280 -0.506 18.359 1.00 83.25 124 GLY A CA 1
ATOM 920 C C . GLY A 1 124 ? -6.838 -1.853 18.931 1.00 83.25 124 GLY A C 1
ATOM 921 O O . GLY A 1 124 ? -5.639 -2.043 19.146 1.00 83.25 124 GLY A O 1
ATOM 922 N N . PRO A 1 125 ? -7.775 -2.776 19.208 1.00 90.06 125 PRO A N 1
ATOM 923 C CA . PRO A 1 125 ? -9.222 -2.639 19.036 1.00 90.06 125 PRO A CA 1
ATOM 924 C C . PRO A 1 125 ? -9.850 -1.754 20.128 1.00 90.06 125 PRO A C 1
ATOM 926 O O . PRO A 1 125 ? -9.501 -1.854 21.305 1.00 90.06 125 PRO A O 1
ATOM 929 N N . ALA A 1 126 ? -10.768 -0.876 19.737 1.00 95.75 126 ALA A N 1
ATOM 930 C CA . ALA A 1 126 ? -11.529 0.004 20.620 1.00 95.75 126 ALA A CA 1
ATOM 931 C C . ALA A 1 126 ? -13.025 -0.303 20.491 1.00 95.75 126 ALA A C 1
ATOM 933 O O . ALA A 1 126 ? -13.502 -0.585 19.396 1.00 95.75 126 ALA A O 1
ATOM 934 N N . ASP A 1 127 ? -13.755 -0.278 21.599 1.00 94.94 127 ASP A N 1
ATOM 935 C CA . ASP A 1 127 ? -15.216 -0.337 21.587 1.00 94.94 127 ASP A CA 1
ATOM 936 C C . ASP A 1 127 ? -15.813 1.052 21.318 1.00 94.94 127 ASP A C 1
ATOM 938 O O . ASP A 1 127 ? -15.105 2.064 21.287 1.00 94.94 127 ASP A O 1
ATOM 942 N N . LEU A 1 128 ? -17.132 1.108 21.127 1.00 93.44 128 LEU A N 1
ATOM 943 C CA . LEU A 1 128 ? -17.842 2.362 20.869 1.00 93.44 128 LEU A CA 1
ATOM 944 C C . LEU A 1 128 ? -17.596 3.409 21.970 1.00 93.44 128 LEU A C 1
ATOM 946 O O . LEU A 1 128 ? -17.413 4.581 21.661 1.00 93.44 128 LEU A O 1
ATOM 950 N N . ALA A 1 129 ? -17.516 2.992 23.239 1.00 92.88 129 ALA A N 1
ATOM 951 C CA . ALA A 1 129 ? -17.255 3.890 24.364 1.00 92.88 129 ALA A CA 1
ATOM 952 C C . ALA A 1 129 ? -15.871 4.558 24.262 1.00 92.88 129 ALA A C 1
ATOM 954 O O . ALA A 1 129 ? -15.744 5.773 24.421 1.00 92.88 129 ALA A O 1
ATOM 955 N N . LYS A 1 130 ? -14.831 3.790 23.926 1.00 94.75 130 LYS A N 1
ATOM 956 C CA . LYS A 1 130 ? -13.475 4.314 23.727 1.00 94.75 130 LYS A CA 1
ATOM 957 C C . LYS A 1 130 ? -13.354 5.155 22.457 1.00 94.75 130 LYS A C 1
ATOM 959 O O . LYS A 1 130 ? -12.635 6.153 22.459 1.00 94.75 130 LYS A O 1
ATOM 964 N N . LEU A 1 131 ? -14.073 4.802 21.390 1.00 95.25 131 LEU A N 1
ATOM 965 C CA . LEU A 1 131 ? -14.171 5.648 20.197 1.00 95.25 131 LEU A CA 1
ATOM 966 C C . LEU A 1 131 ? -14.838 6.988 20.519 1.00 95.25 131 LEU A C 1
ATOM 968 O O . LEU A 1 131 ? -14.356 8.024 20.068 1.00 95.25 131 LEU A O 1
ATOM 972 N N . GLN A 1 132 ? -15.896 6.979 21.331 1.00 95.00 132 GLN A N 1
ATOM 973 C CA . GLN A 1 132 ? -16.586 8.182 21.789 1.00 95.00 132 GLN A CA 1
ATOM 974 C C . GLN A 1 132 ? -15.643 9.079 22.602 1.00 95.00 132 GLN A C 1
ATOM 976 O O . GLN A 1 132 ? -15.598 10.290 22.385 1.00 95.00 132 GLN A O 1
ATOM 981 N N . GLN A 1 133 ? -14.822 8.481 23.473 1.00 94.25 133 GLN A N 1
ATOM 982 C CA . GLN A 1 133 ? -13.770 9.199 24.188 1.00 94.25 133 GLN A CA 1
ATOM 983 C C . GLN A 1 133 ? -12.771 9.842 23.212 1.00 94.25 133 GLN A C 1
ATOM 985 O O . GLN A 1 133 ? -12.530 11.045 23.284 1.00 94.25 133 GLN A O 1
ATOM 990 N N . TRP A 1 134 ? -12.230 9.093 22.250 1.00 93.56 134 TRP A N 1
ATOM 991 C CA . TRP A 1 134 ? -11.271 9.635 21.277 1.00 93.56 134 TRP A CA 1
ATOM 992 C C . TRP A 1 134 ? -11.877 10.687 20.341 1.00 93.56 134 TRP A C 1
ATOM 994 O O . TRP A 1 134 ? -11.172 11.603 19.917 1.00 93.56 134 TRP A O 1
ATOM 1004 N N . ALA A 1 135 ? -13.169 10.585 20.032 1.00 94.06 135 ALA A N 1
ATOM 1005 C CA . ALA A 1 135 ? -13.906 11.619 19.315 1.00 94.06 135 ALA A CA 1
ATOM 1006 C C . ALA A 1 135 ? -14.008 12.905 20.151 1.00 94.06 135 ALA A C 1
ATOM 1008 O O . ALA A 1 135 ? -13.786 13.991 19.620 1.00 94.06 135 ALA A O 1
ATOM 1009 N N . SER A 1 136 ? -14.265 12.794 21.460 1.00 92.00 136 SER A N 1
ATOM 1010 C CA . SER A 1 136 ? -14.290 13.950 22.372 1.00 92.00 136 SER A CA 1
ATOM 1011 C C . SER A 1 136 ? -12.908 14.587 22.582 1.00 92.00 136 SER A C 1
ATOM 1013 O O . SER A 1 136 ? -12.808 15.797 22.752 1.00 92.00 136 SER A O 1
ATOM 1015 N N . GLU A 1 137 ? -11.837 13.791 22.487 1.00 89.75 137 GLU A N 1
ATOM 1016 C CA . GLU A 1 137 ? -10.441 14.253 22.491 1.00 89.75 137 GLU A CA 1
ATOM 1017 C C . GLU A 1 137 ? -10.011 14.876 21.144 1.00 89.75 137 GLU A C 1
ATOM 1019 O O . GLU A 1 137 ? -8.869 15.312 21.005 1.00 89.75 137 GLU A O 1
ATOM 1024 N N . GLY A 1 138 ? -10.878 14.874 20.122 1.00 90.06 138 GLY A N 1
ATOM 1025 C CA . GLY A 1 138 ? -10.556 15.381 18.784 1.00 90.06 138 GLY A CA 1
ATOM 1026 C C . GLY A 1 13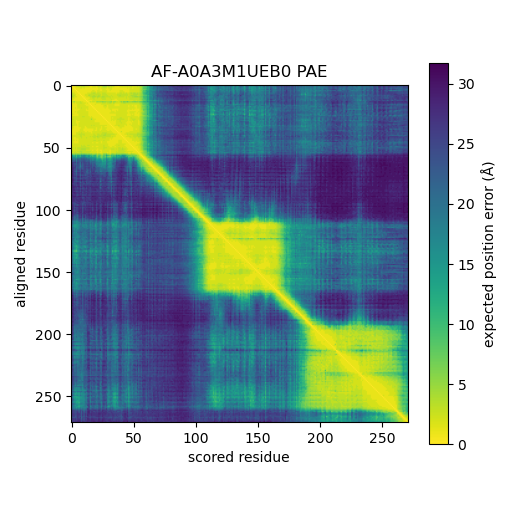8 ? -9.567 14.510 17.997 1.00 90.06 138 GLY A C 1
ATOM 1027 O O . GLY A 1 138 ? -8.996 14.956 17.004 1.00 90.06 138 GLY A O 1
ATOM 1028 N N . ARG A 1 139 ? -9.343 13.260 18.419 1.00 91.25 139 ARG A N 1
ATOM 1029 C CA . ARG A 1 139 ? -8.413 12.321 17.763 1.00 91.25 139 ARG A CA 1
ATOM 1030 C C . ARG A 1 139 ? -9.048 11.576 16.592 1.00 91.25 139 ARG A C 1
ATOM 1032 O O . ARG A 1 139 ? -8.337 11.143 15.688 1.00 91.25 139 ARG A O 1
ATOM 1039 N N . ILE A 1 140 ? -10.370 11.416 16.616 1.00 94.25 140 ILE A N 1
ATOM 1040 C CA . ILE A 1 140 ? -11.170 10.856 15.522 1.00 94.25 140 ILE A CA 1
ATOM 1041 C C . ILE A 1 140 ? -12.024 11.982 14.947 1.00 94.25 140 ILE A C 1
ATOM 1043 O O . ILE A 1 140 ? -12.787 12.614 15.672 1.00 94.25 140 ILE A O 1
ATOM 1047 N N . GLY A 1 141 ? -11.909 12.213 13.642 1.00 92.50 141 GLY A N 1
ATOM 1048 C CA . GLY A 1 141 ? -12.752 13.147 12.904 1.00 92.50 141 GLY A CA 1
ATOM 1049 C C . GLY A 1 141 ? -13.812 12.434 12.054 1.00 92.50 141 GLY A C 1
ATOM 1050 O O . GLY A 1 141 ? -13.759 11.216 11.886 1.00 92.50 141 GLY A O 1
ATOM 1051 N N . PRO A 1 142 ? -14.736 13.180 11.423 1.00 93.12 142 PRO A N 1
ATOM 1052 C CA . PRO A 1 142 ? -15.802 12.608 10.588 1.00 93.12 142 PRO A CA 1
ATOM 1053 C C . PRO A 1 142 ? -15.310 11.757 9.417 1.00 93.12 142 PRO A C 1
ATOM 1055 O O . PRO A 1 142 ? -15.971 10.804 9.011 1.00 93.12 142 PRO A O 1
ATOM 1058 N N . ASN A 1 143 ? -14.132 12.091 8.891 1.00 91.31 143 ASN A N 1
ATOM 1059 C CA . ASN A 1 143 ? -13.513 11.387 7.772 1.00 91.31 143 ASN A CA 1
ATOM 1060 C C . ASN A 1 143 ? -12.513 10.306 8.211 1.00 91.31 143 ASN A C 1
ATOM 1062 O O . ASN A 1 143 ? -11.892 9.684 7.352 1.00 91.31 143 ASN A O 1
ATOM 1066 N N . THR A 1 144 ? -12.332 10.080 9.516 1.00 94.19 144 THR A N 1
ATOM 1067 C CA . THR A 1 144 ? -11.471 9.000 10.006 1.00 94.19 144 THR A CA 1
ATOM 1068 C C . THR A 1 144 ? -12.072 7.654 9.608 1.00 94.19 144 THR A C 1
ATOM 1070 O O . THR A 1 144 ? -13.268 7.422 9.787 1.00 94.19 144 THR A O 1
ATOM 1073 N N . MET A 1 145 ? -11.247 6.774 9.042 1.00 95.62 145 MET A N 1
ATOM 1074 C CA . MET A 1 145 ? -11.667 5.435 8.632 1.00 95.62 145 MET A CA 1
ATOM 1075 C C . MET A 1 145 ? -11.575 4.489 9.825 1.00 95.62 145 MET A C 1
ATOM 1077 O O . MET A 1 145 ? -10.570 4.461 10.531 1.00 95.62 145 MET A O 1
ATOM 1081 N N . LEU A 1 146 ? -12.629 3.718 10.047 1.00 96.12 146 LEU A N 1
ATOM 1082 C CA . LEU A 1 146 ? -12.717 2.675 11.055 1.00 96.12 146 LEU A CA 1
ATOM 1083 C C . LEU A 1 146 ? -12.804 1.329 10.344 1.00 96.12 146 LEU A C 1
ATOM 1085 O O . LEU A 1 146 ? -13.475 1.218 9.327 1.00 96.12 146 LEU A O 1
ATOM 1089 N N . GLU A 1 147 ? -12.143 0.311 10.866 1.00 94.12 147 GLU A N 1
ATOM 1090 C CA . GLU A 1 147 ? -12.242 -1.063 10.382 1.00 94.12 147 GLU A CA 1
ATOM 1091 C C . GLU A 1 147 ? -12.937 -1.905 11.443 1.00 94.12 147 GLU A C 1
ATOM 1093 O O . GLU A 1 147 ? -12.468 -2.003 12.578 1.00 94.12 147 GLU A O 1
ATOM 1098 N N . ASP A 1 148 ? -14.072 -2.486 11.083 1.00 92.81 148 ASP A N 1
ATOM 1099 C CA . ASP A 1 148 ? -14.821 -3.380 11.956 1.00 92.81 148 ASP A CA 1
ATOM 1100 C C . ASP A 1 148 ? -13.998 -4.640 12.262 1.00 92.81 148 ASP A C 1
ATOM 1102 O O . ASP A 1 148 ? -13.449 -5.283 11.366 1.00 92.81 148 ASP A O 1
ATOM 1106 N N . PHE A 1 149 ? -13.887 -4.986 13.545 1.00 87.62 149 PHE A N 1
ATOM 1107 C CA . PHE A 1 149 ? -13.008 -6.057 14.015 1.00 87.62 149 PHE A CA 1
ATOM 1108 C C . PHE A 1 149 ? -13.411 -7.444 13.500 1.00 87.62 149 PHE A C 1
ATOM 1110 O O . PHE A 1 149 ? -12.543 -8.296 13.323 1.00 87.62 149 PHE A O 1
ATOM 1117 N N . LEU A 1 150 ? -14.707 -7.688 13.286 1.00 81.81 150 LEU A N 1
ATOM 1118 C CA . LEU A 1 150 ? -15.226 -9.000 12.895 1.00 81.81 150 LEU A CA 1
ATOM 1119 C C . LEU A 1 150 ? -15.307 -9.147 11.376 1.00 81.81 150 LEU A C 1
ATOM 1121 O O . LEU A 1 150 ? -14.996 -10.207 10.834 1.00 81.81 150 LEU A O 1
ATOM 1125 N N . SER A 1 151 ? -15.741 -8.094 10.688 1.00 84.62 151 SER A N 1
ATOM 1126 C CA . SER A 1 151 ? -15.978 -8.124 9.244 1.00 84.62 151 SER A CA 1
ATOM 1127 C C . SER A 1 151 ? -14.796 -7.621 8.413 1.00 84.62 151 SER A C 1
ATOM 1129 O O . SER A 1 151 ? -14.722 -7.936 7.224 1.00 84.62 151 SER A O 1
ATOM 1131 N N . GLY A 1 152 ? -13.882 -6.843 9.005 1.00 84.25 152 GLY A N 1
ATOM 1132 C CA . GLY A 1 152 ? -12.795 -6.165 8.292 1.00 84.25 152 GLY A CA 1
ATOM 1133 C C . GLY A 1 152 ? -13.282 -5.070 7.338 1.00 84.25 152 GLY A C 1
ATOM 1134 O O . GLY A 1 152 ? -12.511 -4.581 6.511 1.00 84.25 152 GLY A O 1
ATOM 1135 N N . GLN A 1 153 ? -14.566 -4.706 7.399 1.00 85.12 153 GLN A N 1
ATOM 1136 C CA . GLN A 1 153 ? -15.131 -3.653 6.566 1.00 85.12 153 GLN A CA 1
ATOM 1137 C C . GLN A 1 153 ? -14.666 -2.284 7.049 1.00 85.12 153 GLN A C 1
ATOM 1139 O O . GLN A 1 153 ? -14.647 -2.012 8.250 1.00 85.12 153 GLN A O 1
ATOM 1144 N N . PHE A 1 154 ? -14.336 -1.412 6.098 1.00 89.81 154 PHE A N 1
ATOM 1145 C CA . PHE A 1 154 ? -14.011 -0.025 6.392 1.00 89.81 154 PHE A CA 1
ATOM 1146 C C . PHE A 1 154 ? -15.273 0.833 6.378 1.00 89.81 154 PHE A C 1
ATOM 1148 O O . PHE A 1 154 ? -15.951 0.930 5.356 1.00 89.81 154 PHE A O 1
ATOM 1155 N N . ILE A 1 155 ? -15.552 1.501 7.489 1.00 94.50 155 ILE A N 1
ATOM 1156 C CA . ILE A 1 155 ? -16.639 2.463 7.639 1.00 94.50 155 ILE A CA 1
ATOM 1157 C C . ILE A 1 155 ? -16.064 3.810 8.076 1.00 94.50 155 ILE A C 1
ATOM 1159 O O . ILE A 1 155 ? -15.119 3.874 8.858 1.00 94.50 155 ILE A O 1
ATOM 1163 N N . ARG A 1 156 ? -16.603 4.919 7.566 1.00 94.94 156 ARG A N 1
ATOM 1164 C CA . ARG A 1 156 ? -16.223 6.243 8.082 1.00 94.94 156 ARG A CA 1
ATOM 1165 C C . ARG A 1 156 ? -16.781 6.420 9.487 1.00 94.94 156 ARG A C 1
ATOM 1167 O O . ARG A 1 156 ? -17.907 6.009 9.749 1.00 94.94 156 ARG A O 1
ATOM 1174 N N . ALA A 1 157 ? -16.039 7.104 10.351 1.00 95.38 157 ALA A N 1
ATOM 1175 C CA . ALA A 1 157 ? -16.481 7.409 11.707 1.00 95.38 157 ALA A CA 1
ATOM 1176 C C . ALA A 1 157 ? -17.851 8.112 11.732 1.00 95.38 157 ALA A C 1
ATOM 1178 O O . ALA A 1 157 ? -18.675 7.804 12.584 1.00 95.38 157 ALA A O 1
ATOM 1179 N N . SER A 1 158 ? -18.146 8.983 10.760 1.00 94.88 158 SER A N 1
ATOM 1180 C CA . SER A 1 158 ? -19.454 9.649 10.649 1.00 94.88 158 SER A CA 1
ATOM 1181 C C . SER A 1 158 ? -20.624 8.734 10.286 1.00 94.88 158 SER A C 1
ATOM 1183 O O . SER A 1 158 ? -21.771 9.102 10.516 1.00 94.88 158 SER A O 1
ATOM 1185 N N . ALA A 1 159 ? -20.350 7.570 9.700 1.00 94.94 159 ALA A N 1
ATOM 1186 C CA . ALA A 1 159 ? -21.366 6.595 9.329 1.00 94.94 159 ALA A CA 1
ATOM 1187 C C . ALA A 1 159 ? -21.605 5.555 10.433 1.00 94.94 159 ALA A C 1
ATOM 1189 O O . ALA A 1 159 ? -22.508 4.735 10.289 1.00 94.94 159 ALA A O 1
ATOM 1190 N N . LEU A 1 160 ? -20.813 5.569 11.514 1.00 94.19 160 LEU A N 1
ATOM 1191 C CA . LEU A 1 160 ? -20.944 4.615 12.607 1.00 94.19 160 LEU A CA 1
ATOM 1192 C C . LEU A 1 160 ? -22.114 5.014 13.529 1.00 94.19 160 LEU A C 1
ATOM 1194 O O . LEU A 1 160 ? -22.037 6.057 14.185 1.00 94.19 160 LEU A O 1
ATOM 1198 N N . PRO A 1 161 ? -23.188 4.203 13.627 1.00 92.44 161 PRO A N 1
ATOM 1199 C CA . PRO A 1 161 ? -24.305 4.504 14.514 1.00 92.44 161 PRO A CA 1
ATOM 1200 C C . PRO A 1 161 ? -23.845 4.577 15.974 1.00 92.44 161 PRO A C 1
ATOM 1202 O O . PRO A 1 161 ? -23.129 3.702 16.455 1.00 92.44 161 PRO A O 1
ATOM 1205 N N . GLY A 1 162 ? -24.263 5.625 16.682 1.00 90.50 162 GLY A N 1
ATOM 1206 C CA . GLY A 1 162 ? -23.930 5.830 18.095 1.00 90.50 162 GLY A CA 1
ATOM 1207 C C . GLY A 1 162 ? -22.608 6.556 18.359 1.00 90.50 162 GLY A C 1
ATOM 1208 O O . GLY A 1 162 ? -22.363 6.916 19.507 1.00 90.50 162 GLY A O 1
ATOM 1209 N N . LEU A 1 163 ? -21.791 6.835 17.335 1.00 93.75 163 LEU A N 1
ATOM 1210 C CA . LEU A 1 163 ? -20.618 7.695 17.487 1.00 93.75 163 LEU A CA 1
ATOM 1211 C C . LEU A 1 163 ? -21.015 9.165 17.289 1.00 93.75 163 LEU A C 1
ATOM 1213 O O . LEU A 1 163 ? -21.240 9.622 16.169 1.00 93.75 163 LEU A O 1
ATOM 1217 N N . VAL A 1 164 ? -21.088 9.927 18.380 1.00 93.06 164 VAL A N 1
ATOM 1218 C CA . VAL A 1 164 ? -21.361 11.369 18.323 1.00 93.06 164 VAL A CA 1
ATOM 1219 C C . VAL A 1 164 ? -20.039 12.103 18.147 1.00 93.06 164 VAL A C 1
ATOM 1221 O O . VAL A 1 164 ? -19.281 12.287 19.099 1.00 93.06 164 VAL A O 1
ATOM 1224 N N . LEU A 1 165 ? -19.752 12.513 16.917 1.00 90.75 165 LEU A N 1
ATOM 1225 C CA . LEU A 1 165 ? -18.613 13.371 16.612 1.00 90.75 165 LEU A CA 1
ATOM 1226 C C . LEU A 1 165 ? -18.970 14.803 17.015 1.00 90.75 165 LEU A C 1
ATOM 1228 O O . LEU A 1 165 ? -19.999 15.330 16.589 1.00 90.75 165 LEU A O 1
ATOM 1232 N N . GLY A 1 166 ? -18.136 15.425 17.849 1.00 82.69 166 GLY A N 1
ATOM 1233 C CA . GLY A 1 166 ? -18.299 16.835 18.204 1.00 82.69 166 GLY A CA 1
ATOM 1234 C C . GLY A 1 166 ? -18.283 17.739 16.962 1.00 82.69 166 GLY A C 1
ATOM 1235 O O . GLY A 1 166 ? -17.861 17.296 15.886 1.00 82.69 166 GLY A O 1
ATOM 1236 N N . PRO A 1 167 ? -18.727 19.008 17.082 1.00 77.69 167 PRO A N 1
ATOM 1237 C CA . PRO A 1 167 ? -18.600 19.975 15.996 1.00 77.69 167 PRO A CA 1
ATOM 1238 C C . PRO A 1 167 ? -17.158 19.929 15.509 1.00 77.69 167 PRO A C 1
ATOM 1240 O O . PRO A 1 167 ? -16.250 20.004 16.335 1.00 77.69 167 PRO A O 1
ATOM 1243 N N . ALA A 1 168 ? -16.967 19.707 14.204 1.00 61.84 168 ALA A N 1
ATOM 1244 C CA . ALA A 1 168 ? -15.651 19.512 13.617 1.00 61.84 168 ALA A CA 1
ATOM 1245 C C . ALA A 1 168 ? -14.767 20.686 14.037 1.00 61.84 168 ALA A C 1
ATOM 1247 O O . ALA A 1 168 ? -14.883 21.779 13.485 1.00 61.84 168 ALA A O 1
ATOM 1248 N N . GLN A 1 169 ? -13.932 20.480 15.059 1.00 57.59 169 GLN A N 1
ATOM 1249 C CA . GLN A 1 169 ? -12.945 21.466 15.440 1.00 57.59 169 GLN A CA 1
ATOM 1250 C C . GLN A 1 169 ? -12.052 21.561 14.223 1.00 57.59 169 GLN A C 1
ATOM 1252 O O . GLN A 1 169 ? -11.387 20.589 13.863 1.00 57.59 169 GLN A O 1
ATOM 1257 N N . THR A 1 170 ? -12.139 22.695 13.531 1.00 56.19 170 THR A N 1
ATOM 1258 C CA . THR A 1 170 ? -11.279 23.052 12.414 1.00 56.19 170 THR A CA 1
ATOM 1259 C C . THR A 1 170 ? -9.868 22.742 12.875 1.00 56.19 170 THR A C 1
ATOM 1261 O O . THR A 1 170 ? -9.375 23.408 13.786 1.00 56.19 170 THR A O 1
ATOM 1264 N N . ALA A 1 171 ? -9.298 21.643 12.368 1.00 52.44 171 ALA A N 1
ATOM 1265 C CA . ALA A 1 171 ? -8.058 21.091 12.886 1.00 52.44 171 ALA A CA 1
ATOM 1266 C C . ALA A 1 171 ? -7.036 22.219 12.859 1.00 52.44 171 ALA A C 1
ATOM 1268 O O . ALA A 1 171 ? -6.699 22.711 11.782 1.00 52.44 171 ALA A O 1
ATOM 1269 N N . ASN A 1 172 ? -6.643 22.698 14.040 1.00 45.38 172 ASN A N 1
ATOM 1270 C CA . ASN A 1 172 ? -5.745 23.828 14.137 1.00 45.38 172 ASN A CA 1
ATOM 1271 C C . ASN A 1 172 ? -4.437 23.369 13.474 1.00 45.38 172 ASN A C 1
ATOM 1273 O O . ASN A 1 172 ? -3.824 22.432 13.996 1.00 45.38 172 ASN A O 1
ATOM 1277 N N . PRO A 1 173 ? -4.013 23.948 12.331 1.00 45.75 173 PRO A N 1
ATOM 1278 C CA . PRO A 1 173 ? -2.888 23.427 11.542 1.00 45.75 173 PRO A CA 1
ATOM 1279 C C . PRO A 1 173 ? -1.562 23.385 12.317 1.00 45.75 173 PRO A C 1
ATOM 1281 O O . PRO A 1 173 ? -0.590 22.790 11.862 1.00 45.75 173 PRO A O 1
ATOM 1284 N N . TRP A 1 174 ? -1.539 24.016 13.493 1.00 38.06 174 TRP A N 1
ATOM 1285 C CA . TRP A 1 174 ? -0.391 24.204 14.371 1.00 38.06 174 TRP A CA 1
ATOM 1286 C C . TRP A 1 174 ? -0.453 23.393 15.672 1.00 38.06 174 TRP A C 1
ATOM 1288 O O . TRP A 1 174 ? 0.472 23.477 16.477 1.00 38.06 174 TRP A O 1
ATOM 1298 N N . ALA A 1 175 ? -1.509 22.607 15.911 1.00 46.41 175 ALA A N 1
ATOM 1299 C CA . ALA A 1 175 ? -1.590 21.763 17.100 1.00 46.41 175 ALA A CA 1
ATOM 1300 C C . ALA A 1 175 ? -0.671 20.539 16.944 1.00 46.41 175 ALA A C 1
ATOM 1302 O O . ALA A 1 175 ? -1.069 19.485 16.448 1.00 46.41 175 ALA A O 1
ATOM 1303 N N . GLN A 1 176 ? 0.589 20.687 17.360 1.00 44.03 176 GLN A N 1
ATOM 1304 C CA . GLN A 1 176 ? 1.504 19.567 17.565 1.00 44.03 176 GLN A CA 1
ATOM 1305 C C . GLN A 1 176 ? 0.899 18.616 18.607 1.00 44.03 176 GLN A C 1
ATOM 1307 O O . GLN A 1 176 ? 0.689 18.993 19.759 1.00 44.03 176 GLN A O 1
ATOM 1312 N N . ALA A 1 177 ? 0.600 17.382 18.195 1.00 47.41 177 ALA A N 1
ATOM 1313 C CA . ALA A 1 177 ? 0.128 16.340 19.100 1.00 47.41 177 ALA A CA 1
ATOM 1314 C C . ALA A 1 177 ? 1.143 16.123 20.247 1.00 47.41 177 ALA A C 1
ATOM 1316 O O . ALA A 1 177 ? 2.347 16.067 19.970 1.00 47.41 177 ALA A O 1
ATOM 1317 N N . PRO A 1 178 ? 0.696 15.961 21.509 1.00 45.03 178 PRO A N 1
ATOM 1318 C CA . PRO A 1 178 ? 1.576 15.658 22.633 1.00 45.03 178 PRO A CA 1
ATOM 1319 C C . PRO A 1 178 ? 2.391 14.397 22.333 1.00 45.03 178 PRO A C 1
ATOM 1321 O O . PRO A 1 178 ? 1.833 13.347 22.005 1.00 45.03 178 PRO A O 1
ATOM 1324 N N . GLY A 1 179 ? 3.718 14.519 22.391 1.00 40.19 179 GLY A N 1
ATOM 1325 C CA . GLY A 1 179 ? 4.648 13.455 22.028 1.00 40.19 179 GLY A CA 1
ATOM 1326 C C . GLY A 1 179 ? 4.419 12.200 22.866 1.00 40.19 179 GLY A C 1
ATOM 1327 O O . GLY A 1 179 ? 4.747 12.165 24.047 1.00 40.19 179 GLY A O 1
ATOM 1328 N N . SER A 1 180 ? 3.868 11.153 22.251 1.00 41.47 180 SER A N 1
ATOM 1329 C CA . SER A 1 180 ? 3.822 9.828 22.865 1.00 41.47 180 SER A CA 1
ATOM 1330 C C . SER A 1 180 ? 5.220 9.186 22.788 1.00 41.47 180 SER A C 1
ATOM 1332 O O . SER A 1 180 ? 5.775 9.098 21.687 1.00 41.47 180 SER A O 1
ATOM 1334 N N . PRO A 1 181 ? 5.803 8.729 23.913 1.00 44.59 181 PRO A N 1
ATOM 1335 C CA . PRO A 1 181 ? 7.188 8.261 24.007 1.00 44.59 181 PRO A CA 1
ATOM 1336 C C . PRO A 1 181 ? 7.357 6.788 23.593 1.00 44.59 181 PRO A C 1
ATOM 1338 O O . PRO A 1 181 ? 8.082 6.039 24.242 1.00 44.59 181 PRO A O 1
ATOM 1341 N N . TYR A 1 182 ? 6.698 6.345 22.519 1.00 34.41 182 TYR A N 1
ATOM 1342 C CA . TYR A 1 182 ? 6.945 5.007 21.975 1.00 34.41 182 TYR A CA 1
ATOM 1343 C C . TYR A 1 182 ? 7.918 5.073 20.791 1.00 34.41 182 TYR A C 1
ATOM 1345 O O . TYR A 1 182 ? 7.687 5.846 19.853 1.00 34.41 182 TYR A O 1
ATOM 1353 N N . PRO A 1 183 ? 9.000 4.267 20.798 1.00 33.50 183 PRO A N 1
ATOM 1354 C CA . PRO A 1 183 ? 9.963 4.234 19.710 1.00 33.50 183 PRO A CA 1
ATOM 1355 C C . PRO A 1 183 ? 9.261 3.772 18.430 1.00 33.50 183 PRO A C 1
ATOM 1357 O O . PRO A 1 183 ? 8.833 2.626 18.290 1.00 33.50 183 PRO A O 1
ATOM 1360 N N . ARG A 1 184 ? 9.122 4.709 17.487 1.00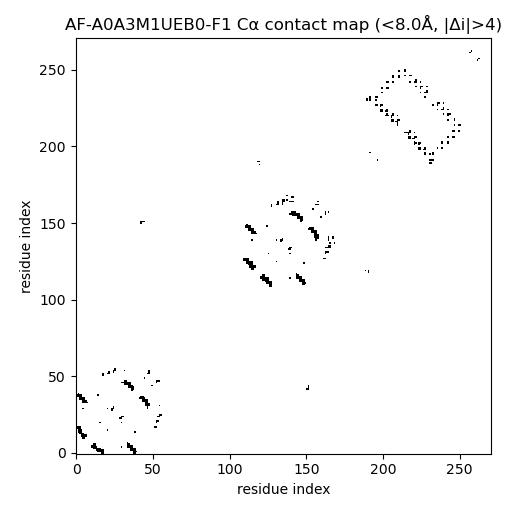 40.19 184 ARG A N 1
ATOM 1361 C CA . ARG A 1 184 ? 8.665 4.461 16.121 1.00 40.19 184 ARG A CA 1
ATOM 1362 C C . ARG A 1 184 ? 9.586 3.430 15.477 1.00 40.19 184 ARG A C 1
ATOM 1364 O O . ARG A 1 184 ? 10.698 3.766 15.082 1.00 40.19 184 ARG A O 1
ATOM 1371 N N . GLN A 1 185 ? 9.097 2.215 15.266 1.00 36.53 185 GLN A N 1
ATOM 1372 C CA . GLN A 1 185 ? 9.634 1.403 14.181 1.00 36.53 185 GLN A CA 1
ATOM 1373 C C . GLN A 1 185 ? 9.140 2.002 12.848 1.00 36.53 185 GLN A C 1
ATOM 1375 O O . GLN A 1 185 ? 7.937 2.269 12.712 1.00 36.53 185 GLN A O 1
ATOM 1380 N N . PRO A 1 186 ? 10.034 2.276 11.879 1.00 37.34 186 PRO A N 1
ATOM 1381 C CA . PRO A 1 186 ? 9.675 2.833 10.580 1.00 37.34 186 PRO A CA 1
ATOM 1382 C C . PRO A 1 186 ? 8.979 1.752 9.744 1.00 37.34 186 PRO A C 1
ATOM 1384 O O . PRO A 1 186 ? 9.590 1.013 8.981 1.00 37.34 186 PRO A O 1
ATOM 1387 N N . SER A 1 187 ? 7.671 1.631 9.934 1.00 43.69 187 SER A N 1
ATOM 1388 C CA . SER A 1 187 ? 6.774 0.844 9.091 1.00 43.69 187 SER A CA 1
ATOM 1389 C C . SER A 1 187 ? 6.523 1.639 7.807 1.00 43.69 187 SER A C 1
ATOM 1391 O O . SER A 1 187 ? 5.780 2.618 7.808 1.00 43.69 187 SER A O 1
ATOM 1393 N N . GLY A 1 188 ? 7.230 1.254 6.741 1.00 42.56 188 GLY A N 1
ATOM 1394 C CA . GLY A 1 188 ? 7.317 1.939 5.449 1.00 42.56 188 GLY A CA 1
ATOM 1395 C C . GLY A 1 188 ? 6.066 1.852 4.577 1.00 42.56 188 GLY A C 1
ATOM 1396 O O . GLY A 1 188 ? 6.123 1.311 3.480 1.00 42.56 188 GLY A O 1
ATOM 1397 N N . TYR A 1 189 ? 4.962 2.435 5.034 1.00 42.34 189 TYR A N 1
ATOM 1398 C CA . TYR A 1 189 ? 3.902 2.912 4.147 1.00 42.34 189 TYR A CA 1
ATOM 1399 C C . TYR A 1 189 ? 4.030 4.434 4.078 1.00 42.34 189 TYR A C 1
ATOM 1401 O O . TYR A 1 189 ? 3.506 5.163 4.919 1.00 42.34 189 TYR A O 1
ATOM 1409 N N . TYR A 1 190 ? 4.817 4.922 3.118 1.00 44.44 190 TYR A N 1
ATOM 1410 C CA . TYR A 1 190 ? 4.860 6.349 2.821 1.00 44.44 190 TYR A CA 1
ATOM 1411 C C . TYR A 1 190 ? 3.502 6.737 2.237 1.00 44.44 190 TYR A C 1
ATOM 1413 O O . TYR A 1 190 ? 3.170 6.362 1.114 1.00 44.44 190 TYR A O 1
ATOM 1421 N N . ALA A 1 191 ? 2.706 7.487 3.000 1.00 46.16 191 ALA A N 1
ATOM 1422 C CA . ALA A 1 191 ? 1.653 8.295 2.405 1.00 46.16 191 ALA A CA 1
ATOM 1423 C C . ALA A 1 191 ? 2.313 9.160 1.313 1.00 46.16 191 ALA A C 1
ATOM 1425 O O . ALA A 1 191 ? 3.352 9.771 1.598 1.00 46.16 191 ALA A O 1
ATOM 1426 N N . PRO A 1 192 ? 1.786 9.181 0.075 1.00 52.66 192 PRO A N 1
ATOM 1427 C CA . PRO A 1 192 ? 2.397 9.920 -1.018 1.00 52.66 192 PRO A CA 1
ATOM 1428 C C . PRO A 1 192 ? 2.461 11.389 -0.613 1.00 52.66 192 PRO A C 1
ATOM 1430 O O . PRO A 1 192 ? 1.442 12.073 -0.515 1.00 52.66 192 PRO A O 1
ATOM 1433 N N . SER A 1 193 ? 3.664 11.865 -0.306 1.00 58.69 193 SER A N 1
ATOM 1434 C CA . SER A 1 193 ? 3.872 13.281 -0.069 1.00 58.69 193 SER A CA 1
ATOM 1435 C C . SER A 1 193 ? 3.577 14.004 -1.380 1.00 58.69 193 SER A C 1
ATOM 1437 O O . SER A 1 193 ? 3.912 13.519 -2.459 1.00 58.69 193 SER A O 1
ATOM 1439 N N . THR A 1 194 ? 2.958 15.178 -1.310 1.00 67.12 194 THR A N 1
ATOM 1440 C CA . THR A 1 194 ? 2.706 16.035 -2.483 1.00 67.12 194 THR A CA 1
ATOM 1441 C C . THR A 1 194 ? 3.982 16.331 -3.282 1.00 67.12 194 THR A C 1
ATOM 1443 O O . THR A 1 194 ? 3.920 16.569 -4.485 1.00 67.12 194 THR A O 1
ATOM 1446 N N . ALA A 1 195 ? 5.150 16.237 -2.637 1.00 67.25 195 ALA A N 1
ATOM 1447 C CA . ALA A 1 195 ? 6.454 16.290 -3.286 1.00 67.25 195 ALA A CA 1
ATOM 1448 C C . ALA A 1 195 ? 6.679 15.135 -4.284 1.00 67.25 195 ALA A C 1
ATOM 1450 O O . ALA A 1 195 ? 7.176 15.370 -5.380 1.00 67.25 195 ALA A O 1
ATOM 1451 N N . ALA A 1 196 ? 6.259 13.911 -3.953 1.00 68.44 196 ALA A N 1
ATOM 1452 C CA . ALA A 1 196 ? 6.425 12.746 -4.821 1.00 68.44 196 ALA A CA 1
ATOM 1453 C C . ALA A 1 196 ? 5.506 12.793 -6.059 1.00 68.44 196 ALA A C 1
ATOM 1455 O O . ALA A 1 196 ? 5.864 12.287 -7.123 1.00 68.44 196 ALA A O 1
ATOM 1456 N N . SER A 1 197 ? 4.347 13.450 -5.948 1.00 78.62 197 SER A N 1
ATOM 1457 C CA . SER A 1 197 ? 3.448 13.711 -7.081 1.00 78.62 197 SER A CA 1
ATOM 1458 C C . SER A 1 197 ? 4.088 14.645 -8.112 1.00 78.62 197 SER A C 1
ATOM 1460 O O . SER A 1 197 ? 3.971 14.422 -9.316 1.00 78.62 197 SER A O 1
ATOM 1462 N N . ASN A 1 198 ? 4.800 15.675 -7.645 1.00 81.31 198 ASN A N 1
ATOM 1463 C CA . ASN A 1 198 ? 5.490 16.623 -8.518 1.00 81.31 198 ASN A CA 1
ATOM 1464 C C . ASN A 1 198 ? 6.688 15.975 -9.228 1.00 81.31 198 ASN A C 1
ATOM 1466 O O . ASN A 1 198 ? 6.901 16.238 -10.412 1.00 81.31 198 ASN A O 1
ATOM 1470 N N . ASP A 1 199 ? 7.417 15.084 -8.547 1.00 81.62 199 ASP A N 1
ATOM 1471 C CA . ASP A 1 199 ? 8.521 14.319 -9.143 1.00 81.62 199 ASP A CA 1
ATOM 1472 C C . ASP A 1 199 ? 8.041 13.434 -10.309 1.00 81.62 199 ASP A C 1
ATOM 1474 O O . ASP A 1 199 ? 8.720 13.334 -11.333 1.00 81.62 199 ASP A O 1
ATOM 1478 N N . LEU A 1 200 ? 6.844 12.839 -10.199 1.00 83.88 200 LEU A N 1
ATOM 1479 C CA . LEU A 1 200 ? 6.247 12.040 -11.273 1.00 83.88 200 LEU A CA 1
ATOM 1480 C C . LEU A 1 200 ? 5.928 12.896 -12.508 1.00 83.88 200 LEU A C 1
ATOM 1482 O O . LEU A 1 200 ? 6.234 12.496 -13.631 1.00 83.88 200 LEU A O 1
ATOM 1486 N N . THR A 1 201 ? 5.347 14.081 -12.313 1.00 86.50 201 THR A N 1
ATOM 1487 C CA . THR A 1 201 ? 5.038 15.012 -13.409 1.00 86.50 201 THR A CA 1
ATOM 1488 C C . THR A 1 201 ? 6.309 15.468 -14.126 1.00 86.50 201 THR A C 1
ATOM 1490 O O . THR A 1 201 ? 6.369 15.430 -15.356 1.00 86.50 201 THR A O 1
ATOM 1493 N N . TRP A 1 202 ? 7.358 15.828 -13.379 1.00 84.44 202 TRP A N 1
ATOM 1494 C CA . TRP A 1 202 ? 8.648 16.202 -13.966 1.00 84.44 202 TRP A CA 1
ATOM 1495 C C . TRP A 1 202 ? 9.313 15.046 -14.712 1.00 84.44 202 TRP A C 1
ATOM 1497 O O . TRP A 1 202 ? 9.895 15.277 -15.771 1.00 84.44 202 TRP A O 1
ATOM 1507 N N . ALA A 1 203 ? 9.180 13.808 -14.227 1.00 85.56 203 ALA A N 1
ATOM 1508 C CA . ALA A 1 203 ? 9.696 12.634 -14.927 1.00 85.56 203 ALA A CA 1
ATOM 1509 C C . ALA A 1 203 ? 9.073 12.478 -16.328 1.00 85.56 203 ALA A C 1
ATOM 1511 O O . ALA A 1 203 ? 9.799 12.228 -17.292 1.00 85.56 203 ALA A O 1
ATOM 1512 N N . TRP A 1 204 ? 7.759 12.689 -16.473 1.00 86.38 204 TRP A N 1
ATOM 1513 C CA . TRP A 1 204 ? 7.084 12.655 -17.778 1.00 86.38 204 TRP A CA 1
ATOM 1514 C C . TRP A 1 204 ? 7.536 13.789 -18.700 1.00 86.38 204 TRP A C 1
ATOM 1516 O O . TRP A 1 204 ? 7.913 13.535 -19.845 1.00 86.38 204 TRP A O 1
ATOM 1526 N N . VAL A 1 205 ? 7.549 15.027 -18.195 1.00 89.31 205 VAL A N 1
ATOM 1527 C CA . VAL A 1 205 ? 7.931 16.212 -18.981 1.00 89.31 205 VAL A CA 1
ATOM 1528 C C . VAL A 1 205 ? 9.376 16.101 -19.475 1.00 89.31 205 VAL A C 1
ATOM 1530 O O . VAL A 1 205 ? 9.637 16.314 -20.658 1.00 89.31 205 VAL A O 1
ATOM 1533 N N . LEU A 1 206 ? 10.310 15.707 -18.604 1.00 84.50 206 LEU A N 1
ATOM 1534 C CA . LEU A 1 206 ? 11.725 15.571 -18.956 1.00 84.50 206 LEU A CA 1
ATOM 1535 C C . LEU A 1 206 ? 11.995 14.385 -19.885 1.00 84.50 206 LEU A C 1
ATOM 1537 O O . LEU A 1 206 ? 12.890 14.477 -20.719 1.00 84.50 206 LEU A O 1
ATOM 1541 N N . SER A 1 207 ? 11.218 13.301 -19.796 1.00 85.31 207 SER A N 1
ATOM 1542 C CA . SER A 1 207 ? 11.362 12.163 -20.717 1.00 85.31 207 SER A CA 1
ATOM 1543 C C . SER A 1 207 ? 10.960 12.539 -22.145 1.00 85.31 207 SER A C 1
ATOM 1545 O O . SER A 1 207 ? 11.677 12.221 -23.092 1.00 85.31 207 SER A O 1
ATOM 1547 N N . VAL A 1 208 ? 9.846 13.264 -22.307 1.00 87.50 208 VAL A N 1
ATOM 1548 C CA . VAL A 1 208 ? 9.388 13.735 -23.625 1.00 87.50 208 VAL A CA 1
ATOM 1549 C C . VAL A 1 208 ? 10.331 14.807 -24.178 1.00 87.50 208 VAL A C 1
ATOM 1551 O O . VAL A 1 208 ? 10.719 14.748 -25.343 1.00 87.50 208 VAL A O 1
ATOM 1554 N N . LEU A 1 209 ? 10.747 15.761 -23.340 1.00 88.94 209 LEU A N 1
ATOM 1555 C CA . LEU A 1 209 ? 11.654 16.831 -23.754 1.00 88.94 209 LEU A CA 1
ATOM 1556 C C . LEU A 1 209 ? 13.060 16.306 -24.086 1.00 88.94 209 LEU A C 1
ATOM 1558 O O . LEU A 1 209 ? 13.673 16.760 -25.050 1.00 88.94 209 LEU A O 1
ATOM 1562 N N . GLY A 1 210 ? 13.561 15.329 -23.324 1.00 85.06 210 GLY A N 1
ATOM 1563 C CA . GLY A 1 210 ? 14.862 14.698 -23.553 1.00 85.06 210 GLY A CA 1
ATOM 1564 C C . GLY A 1 210 ? 14.924 13.929 -24.871 1.00 85.06 210 GLY A C 1
ATOM 1565 O O . GLY A 1 210 ? 15.924 14.027 -25.579 1.00 85.06 210 GLY A O 1
ATOM 1566 N N . PHE A 1 211 ? 13.831 13.259 -25.250 1.00 85.19 211 PHE A N 1
ATOM 1567 C CA . PHE A 1 211 ? 13.717 12.594 -26.551 1.00 85.19 211 PHE A CA 1
ATOM 1568 C C . PHE A 1 211 ? 13.852 13.575 -27.728 1.00 85.19 211 PHE A C 1
ATOM 1570 O O . PHE A 1 211 ? 14.431 13.226 -28.753 1.00 85.19 211 PHE A O 1
ATOM 1577 N N . LEU A 1 212 ? 13.353 14.806 -27.574 1.00 84.88 212 LEU A N 1
ATOM 1578 C CA . LEU A 1 212 ? 13.363 15.814 -28.636 1.00 84.88 212 LEU A CA 1
ATOM 1579 C C . LEU A 1 212 ? 14.650 16.659 -28.667 1.00 84.88 212 LEU A C 1
ATOM 1581 O O . LEU A 1 212 ? 15.061 17.095 -29.738 1.00 84.88 212 LEU A O 1
ATOM 1585 N N . CYS A 1 213 ? 15.259 16.937 -27.509 1.00 82.06 213 CYS A N 1
ATOM 1586 C CA . CYS A 1 213 ? 16.260 18.000 -27.386 1.00 82.06 213 CYS A CA 1
ATOM 1587 C C . CYS A 1 213 ? 17.711 17.504 -27.276 1.00 82.06 213 CYS A C 1
ATOM 1589 O O . CYS A 1 213 ? 18.569 18.057 -27.960 1.00 82.06 213 CYS A O 1
ATOM 1591 N N . CYS A 1 214 ? 18.030 16.510 -26.431 1.00 80.81 214 CYS A N 1
ATOM 1592 C CA . CYS A 1 214 ? 19.395 15.968 -26.304 1.00 80.81 214 CYS A CA 1
ATOM 1593 C C . CYS A 1 214 ? 19.502 14.786 -25.310 1.00 80.81 214 CYS A C 1
ATOM 1595 O O . CYS A 1 214 ? 18.856 14.761 -24.263 1.00 80.81 214 CYS A O 1
ATOM 1597 N N . LEU A 1 215 ? 20.409 13.840 -25.608 1.00 79.12 215 LEU A N 1
ATOM 1598 C CA . LEU A 1 215 ? 20.728 12.633 -24.818 1.00 79.12 215 LEU A CA 1
ATOM 1599 C C . LEU A 1 215 ? 20.980 12.851 -23.304 1.00 79.12 215 LEU A C 1
ATOM 1601 O O . LEU A 1 215 ? 20.467 12.058 -22.512 1.00 79.12 215 LEU A O 1
ATOM 1605 N N . PRO A 1 216 ? 21.716 13.889 -22.845 1.00 81.31 216 PRO A N 1
ATOM 1606 C CA . PRO A 1 216 ? 21.946 14.113 -21.414 1.00 81.31 216 PRO A CA 1
ATOM 1607 C C . PRO A 1 216 ? 20.669 14.353 -20.590 1.00 81.31 216 PRO A C 1
ATOM 1609 O O . PRO A 1 216 ? 20.621 13.957 -19.425 1.00 81.31 216 PRO A O 1
ATOM 1612 N N . LEU A 1 217 ? 19.613 14.936 -21.172 1.00 83.44 217 LEU A N 1
ATOM 1613 C CA . LEU A 1 217 ? 18.354 15.190 -20.454 1.00 83.44 217 LEU A CA 1
ATOM 1614 C C . LEU A 1 217 ? 17.590 13.895 -20.128 1.00 83.44 217 LEU A C 1
ATOM 1616 O O . LEU A 1 217 ? 16.893 13.834 -19.113 1.00 83.44 217 LEU A O 1
ATOM 1620 N N . CYS A 1 218 ? 17.775 12.833 -20.920 1.00 81.94 218 CYS A N 1
ATOM 1621 C CA . CYS A 1 218 ? 17.151 11.529 -20.677 1.00 81.94 218 CYS A CA 1
ATOM 1622 C C . CYS A 1 218 ? 17.608 10.905 -19.347 1.00 81.94 218 CYS A C 1
ATOM 1624 O O . CYS A 1 218 ? 16.802 10.312 -18.628 1.00 81.94 218 CYS A O 1
ATOM 1626 N N . PHE A 1 219 ? 18.881 11.088 -18.974 1.00 84.56 219 PHE A N 1
ATOM 1627 C CA . PHE A 1 219 ? 19.418 10.565 -17.712 1.00 84.56 219 PHE A CA 1
ATOM 1628 C C . PHE A 1 219 ? 18.814 11.263 -16.490 1.00 84.56 219 PHE A C 1
ATOM 1630 O O . PHE A 1 219 ? 18.562 10.618 -15.471 1.00 84.56 219 PHE A O 1
ATOM 1637 N N . VAL A 1 220 ? 18.517 12.562 -16.603 1.00 87.31 220 VAL A N 1
ATOM 1638 C CA . VAL A 1 220 ? 17.842 13.316 -15.538 1.00 87.31 220 VAL A CA 1
ATOM 1639 C C . VAL A 1 220 ? 16.415 12.794 -15.342 1.00 87.31 220 VAL A C 1
ATOM 1641 O O . VAL A 1 220 ? 16.002 12.570 -14.206 1.00 87.31 220 VAL A O 1
ATOM 1644 N N . GLY A 1 221 ? 15.684 12.510 -16.427 1.00 85.19 221 GLY A N 1
ATOM 1645 C CA . GLY A 1 221 ? 14.353 11.891 -16.355 1.00 85.19 221 GLY A CA 1
ATOM 1646 C C . GLY A 1 221 ? 14.357 10.536 -15.632 1.00 85.19 221 GLY A C 1
ATOM 1647 O O . GLY A 1 221 ? 13.512 10.284 -14.772 1.00 85.19 221 GLY A O 1
ATOM 1648 N N . LEU A 1 222 ? 15.362 9.697 -15.906 1.00 87.06 222 LEU A N 1
ATOM 1649 C CA . LEU A 1 222 ? 15.556 8.396 -15.251 1.00 87.06 222 LEU A CA 1
ATOM 1650 C C . LEU A 1 222 ? 15.830 8.522 -13.742 1.00 87.06 222 LEU A C 1
ATOM 1652 O O . LEU A 1 222 ? 15.305 7.733 -12.954 1.00 87.06 222 LEU A O 1
ATOM 1656 N N . TYR A 1 223 ? 16.594 9.538 -13.329 1.00 88.50 223 TYR A N 1
ATOM 1657 C CA . TYR A 1 223 ? 16.852 9.824 -11.915 1.00 88.50 223 TYR A CA 1
ATOM 1658 C C . TYR A 1 223 ? 15.567 10.185 -11.151 1.00 88.50 223 TYR A C 1
ATOM 1660 O O . TYR A 1 223 ? 15.307 9.636 -10.077 1.00 88.50 223 TYR A O 1
ATOM 1668 N N . TYR A 1 224 ? 14.722 11.054 -11.718 1.00 87.25 224 TYR A N 1
ATOM 1669 C CA . TYR A 1 224 ? 13.436 11.410 -11.103 1.00 87.25 224 TYR A CA 1
ATOM 1670 C C . TYR A 1 224 ? 12.465 10.225 -11.056 1.00 87.25 224 TYR A C 1
ATOM 1672 O O . TYR A 1 224 ? 11.774 10.039 -10.053 1.00 87.25 224 TYR A O 1
ATOM 1680 N N . ALA A 1 225 ? 12.456 9.371 -12.084 1.00 83.50 225 ALA A N 1
ATOM 1681 C CA . ALA A 1 225 ? 11.638 8.162 -12.089 1.00 83.50 225 ALA A CA 1
ATOM 1682 C C . ALA A 1 225 ? 12.057 7.158 -10.993 1.00 83.50 225 ALA A C 1
ATOM 1684 O O . ALA A 1 225 ? 11.192 6.584 -10.329 1.00 83.50 225 ALA A O 1
ATOM 1685 N N . ASP A 1 226 ? 13.361 6.970 -10.747 1.00 84.31 226 ASP A N 1
ATOM 1686 C CA . ASP A 1 226 ? 13.851 6.114 -9.652 1.00 84.31 226 ASP A CA 1
ATOM 1687 C C . ASP A 1 226 ? 13.495 6.691 -8.273 1.00 84.31 226 ASP A C 1
ATOM 1689 O O . ASP A 1 226 ? 13.070 5.964 -7.370 1.00 84.31 226 ASP A O 1
ATOM 1693 N N . ARG A 1 227 ? 13.571 8.019 -8.123 1.00 84.19 227 ARG A N 1
ATOM 1694 C CA . ARG A 1 227 ? 13.133 8.708 -6.904 1.00 84.19 227 ARG A CA 1
ATOM 1695 C C . ARG A 1 227 ? 11.632 8.520 -6.652 1.00 84.19 227 ARG A C 1
ATOM 1697 O O . ARG A 1 227 ? 11.249 8.170 -5.536 1.00 84.19 227 ARG A O 1
ATOM 1704 N N . ALA A 1 228 ? 10.797 8.661 -7.683 1.00 83.88 228 ALA A N 1
ATOM 1705 C CA . ALA A 1 228 ? 9.352 8.434 -7.596 1.00 83.88 228 ALA A CA 1
ATOM 1706 C C . ALA A 1 228 ? 9.009 6.964 -7.286 1.00 83.88 228 ALA A C 1
ATOM 1708 O O . ALA A 1 228 ? 8.101 6.686 -6.500 1.00 83.88 228 ALA A O 1
ATOM 1709 N N . LYS A 1 229 ? 9.770 6.013 -7.846 1.00 81.75 229 LYS A N 1
ATOM 1710 C CA . LYS A 1 229 ? 9.626 4.578 -7.560 1.00 81.75 229 LYS A CA 1
ATOM 1711 C C . LYS A 1 229 ? 9.955 4.263 -6.100 1.00 81.75 229 LYS A C 1
ATOM 1713 O O . LYS A 1 229 ? 9.190 3.559 -5.445 1.00 81.75 229 LYS A O 1
ATOM 1718 N N . LYS A 1 230 ? 11.049 4.820 -5.572 1.00 82.19 230 LYS A N 1
ATOM 1719 C CA . LYS A 1 230 ? 11.434 4.686 -4.155 1.00 82.19 230 LYS A CA 1
ATOM 1720 C C . LYS A 1 230 ? 10.414 5.317 -3.204 1.00 82.19 230 LYS A C 1
ATOM 1722 O O . LYS A 1 230 ? 10.260 4.836 -2.088 1.00 82.19 230 LYS A O 1
ATOM 1727 N N . ALA A 1 231 ? 9.695 6.346 -3.651 1.00 78.81 231 ALA A N 1
ATOM 1728 C CA . ALA A 1 231 ? 8.632 6.989 -2.882 1.00 78.81 231 ALA A CA 1
ATOM 1729 C C . ALA A 1 231 ? 7.306 6.197 -2.845 1.00 78.81 231 ALA A C 1
ATOM 1731 O O . ALA A 1 231 ? 6.388 6.605 -2.139 1.00 78.81 231 ALA A O 1
ATOM 1732 N N . GLY A 1 232 ? 7.186 5.077 -3.572 1.00 77.62 232 GLY A N 1
ATOM 1733 C CA . GLY A 1 232 ? 5.995 4.219 -3.524 1.00 77.62 232 GLY A CA 1
ATOM 1734 C C . GLY A 1 232 ? 4.753 4.822 -4.186 1.00 77.62 232 GLY A C 1
ATOM 1735 O O . GLY A 1 232 ? 3.634 4.429 -3.864 1.00 77.62 232 GLY A O 1
ATOM 1736 N N . VAL A 1 233 ? 4.925 5.781 -5.104 1.00 81.94 233 VAL A N 1
ATOM 1737 C CA . VAL A 1 233 ? 3.794 6.425 -5.784 1.00 81.94 233 VAL A CA 1
ATOM 1738 C C . VAL A 1 233 ? 3.153 5.434 -6.768 1.00 81.94 233 VAL A C 1
ATOM 1740 O O . VAL A 1 233 ? 3.862 4.861 -7.607 1.00 81.94 233 VAL A O 1
ATOM 1743 N N . PRO A 1 234 ? 1.823 5.224 -6.722 1.00 77.94 234 PRO A N 1
ATOM 1744 C CA . PRO A 1 234 ? 1.142 4.388 -7.703 1.00 77.94 234 PRO A CA 1
ATOM 1745 C C . PRO A 1 234 ? 1.373 4.947 -9.115 1.00 77.94 234 PRO A C 1
ATOM 1747 O O . PRO A 1 234 ? 1.195 6.135 -9.365 1.00 77.94 234 PRO A O 1
ATOM 1750 N N . GLY A 1 235 ? 1.816 4.089 -10.037 1.00 80.31 235 GLY A N 1
ATOM 1751 C CA . GLY A 1 235 ? 2.151 4.476 -11.414 1.00 80.31 235 GLY A CA 1
ATOM 1752 C C . GLY A 1 235 ? 3.621 4.842 -11.661 1.00 80.31 235 GLY A C 1
ATOM 1753 O O . GLY A 1 235 ? 4.035 4.876 -12.820 1.00 80.31 235 GLY A O 1
ATOM 1754 N N . ALA A 1 236 ? 4.451 5.007 -10.622 1.00 84.44 236 ALA A N 1
ATOM 1755 C CA . ALA A 1 236 ? 5.883 5.286 -10.797 1.00 84.44 236 ALA A CA 1
ATOM 1756 C C . ALA A 1 236 ? 6.619 4.171 -11.562 1.00 84.44 236 ALA A C 1
ATOM 1758 O O . ALA A 1 236 ? 7.528 4.439 -12.344 1.00 84.44 236 ALA A O 1
ATOM 1759 N N . GLN A 1 237 ? 6.189 2.916 -11.398 1.00 86.19 237 GLN A N 1
ATOM 1760 C CA . GLN A 1 237 ? 6.747 1.789 -12.144 1.00 86.19 237 GLN A CA 1
ATOM 1761 C C . GLN A 1 237 ? 6.453 1.883 -13.649 1.00 86.19 237 GLN A C 1
ATOM 1763 O O . GLN A 1 237 ? 7.335 1.592 -14.453 1.00 86.19 237 GLN A O 1
ATOM 1768 N N . ALA A 1 238 ? 5.254 2.330 -14.036 1.00 83.69 238 ALA A N 1
ATOM 1769 C CA . ALA A 1 238 ? 4.907 2.533 -15.441 1.00 83.69 238 ALA A CA 1
ATOM 1770 C C . ALA A 1 238 ? 5.715 3.693 -16.043 1.00 83.69 238 ALA A C 1
ATOM 1772 O O . ALA A 1 238 ? 6.299 3.536 -17.112 1.00 83.69 238 ALA A O 1
ATOM 1773 N N . ALA A 1 239 ? 5.827 4.815 -15.322 1.00 83.38 239 ALA A N 1
ATOM 1774 C CA . ALA A 1 239 ? 6.634 5.958 -15.749 1.00 83.38 239 ALA A CA 1
ATOM 1775 C C . ALA A 1 239 ? 8.118 5.589 -15.925 1.00 83.38 239 ALA A C 1
ATOM 1777 O O . ALA A 1 239 ? 8.730 5.971 -16.918 1.00 83.38 239 ALA A O 1
ATOM 1778 N N . PHE A 1 240 ? 8.680 4.785 -15.015 1.00 88.44 240 PHE A N 1
ATOM 1779 C CA . PHE A 1 240 ? 10.052 4.287 -15.126 1.00 88.44 240 PHE A CA 1
ATOM 1780 C C . PHE A 1 240 ? 10.264 3.432 -16.382 1.00 88.44 240 PHE A C 1
ATOM 1782 O O . PHE A 1 240 ? 11.241 3.630 -17.100 1.00 88.44 240 PHE A O 1
ATOM 1789 N N . ILE A 1 241 ? 9.344 2.503 -16.674 1.00 89.75 241 ILE A N 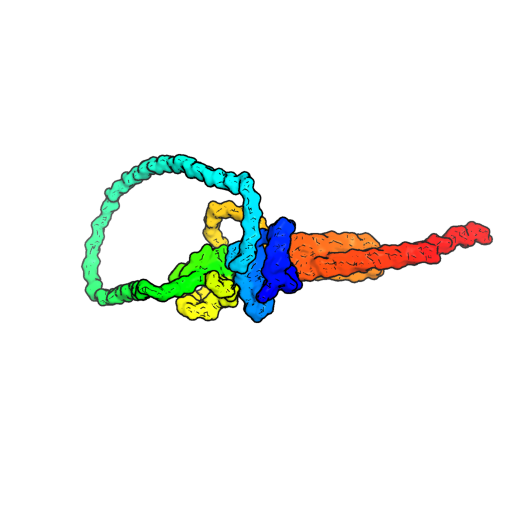1
ATOM 1790 C CA . ILE A 1 241 ? 9.427 1.654 -17.872 1.00 89.75 241 ILE A CA 1
ATOM 1791 C C . ILE A 1 241 ? 9.355 2.512 -19.139 1.00 89.75 241 ILE A C 1
ATOM 1793 O O . ILE A 1 241 ? 10.167 2.333 -20.043 1.00 89.75 241 ILE A O 1
ATOM 1797 N N . VAL A 1 242 ? 8.426 3.468 -19.200 1.00 87.00 242 VAL A N 1
ATOM 1798 C CA . VAL A 1 242 ? 8.269 4.338 -20.374 1.00 87.00 242 VAL A CA 1
ATOM 1799 C C . VAL A 1 242 ? 9.497 5.226 -20.582 1.00 87.00 242 VAL A C 1
ATOM 1801 O O . VAL A 1 242 ? 10.002 5.301 -21.701 1.00 87.00 242 VAL A O 1
ATOM 1804 N N . ALA A 1 243 ? 10.027 5.836 -19.518 1.00 86.50 243 ALA A N 1
ATOM 1805 C CA . ALA A 1 243 ? 11.240 6.651 -19.584 1.00 86.50 243 ALA A CA 1
ATOM 1806 C C . ALA A 1 243 ? 12.453 5.837 -20.070 1.00 86.50 243 ALA A C 1
ATOM 1808 O O . ALA A 1 243 ? 13.209 6.297 -20.926 1.00 86.50 243 ALA A O 1
ATOM 1809 N N . LEU A 1 244 ? 12.607 4.601 -19.579 1.00 91.38 244 LEU A N 1
ATOM 1810 C CA . LEU A 1 244 ? 13.664 3.686 -20.010 1.00 91.38 244 LEU A CA 1
ATOM 1811 C C . LEU A 1 244 ? 13.552 3.358 -21.507 1.00 91.38 244 LEU A C 1
ATOM 1813 O O . LEU A 1 244 ? 14.537 3.462 -22.236 1.00 91.38 244 LEU A O 1
ATOM 1817 N N . VAL A 1 245 ? 12.354 2.991 -21.973 1.00 94.00 245 VAL A N 1
ATOM 1818 C CA . VAL A 1 245 ? 12.115 2.628 -23.378 1.00 94.00 245 VAL A CA 1
ATOM 1819 C C . VAL A 1 245 ? 12.369 3.819 -24.306 1.00 94.00 245 VAL A C 1
ATOM 1821 O O . VAL A 1 245 ? 13.084 3.673 -25.297 1.00 94.00 245 VAL A O 1
ATOM 1824 N N . LEU A 1 246 ? 11.856 5.009 -23.971 1.00 86.38 246 LEU A N 1
ATOM 1825 C CA . LEU A 1 246 ? 12.082 6.227 -24.759 1.00 86.38 246 LEU A CA 1
ATOM 1826 C C . LEU A 1 246 ? 13.564 6.620 -24.808 1.00 86.38 246 LEU A C 1
ATOM 1828 O O . LEU A 1 246 ? 14.047 7.041 -25.858 1.00 86.38 246 LEU A O 1
ATOM 1832 N N . SER A 1 247 ? 14.305 6.433 -23.711 1.00 88.88 247 SER A N 1
ATOM 1833 C CA . SER A 1 247 ? 15.744 6.709 -23.674 1.00 88.88 247 SER A CA 1
ATOM 1834 C C . SER A 1 247 ? 16.537 5.782 -24.601 1.00 88.88 247 SER A C 1
ATOM 1836 O O . SER A 1 247 ? 17.426 6.259 -25.305 1.00 88.88 247 SER A O 1
ATOM 1838 N N . ILE A 1 248 ? 16.200 4.487 -24.650 1.00 93.25 248 ILE A N 1
ATOM 1839 C CA . ILE A 1 248 ? 16.848 3.522 -25.555 1.00 93.25 248 ILE A CA 1
ATOM 1840 C C . ILE A 1 248 ? 16.537 3.861 -27.017 1.00 93.25 248 ILE A C 1
ATOM 1842 O O . ILE A 1 248 ? 17.447 3.904 -27.843 1.00 93.25 248 ILE A O 1
ATOM 1846 N N . LEU A 1 249 ? 15.273 4.148 -27.343 1.00 92.50 249 LEU A N 1
ATOM 1847 C CA . LEU A 1 249 ? 14.876 4.523 -28.704 1.00 92.50 249 LEU A CA 1
ATOM 1848 C C . LEU A 1 249 ? 15.553 5.823 -29.160 1.00 92.50 249 LEU A C 1
ATOM 1850 O O . LEU A 1 249 ? 16.034 5.895 -30.290 1.00 92.50 249 LEU A O 1
ATOM 1854 N N . GLY A 1 250 ? 15.650 6.819 -28.274 1.00 86.94 250 GLY A N 1
ATOM 1855 C CA . GLY A 1 250 ? 16.366 8.067 -28.541 1.00 86.94 250 GLY A CA 1
ATOM 1856 C C . GLY A 1 250 ? 17.862 7.851 -28.796 1.00 86.94 250 GLY A C 1
ATOM 1857 O O . GLY A 1 250 ? 18.407 8.409 -29.747 1.00 86.94 250 GLY A O 1
ATOM 1858 N N . LEU A 1 251 ? 18.518 6.990 -28.007 1.00 89.88 251 LEU A N 1
ATOM 1859 C CA . LEU A 1 251 ? 19.924 6.617 -28.209 1.00 89.88 251 LEU A CA 1
ATOM 1860 C C . LEU A 1 251 ? 20.136 5.960 -29.581 1.00 89.88 251 LEU A C 1
ATOM 1862 O O . LEU A 1 251 ? 21.043 6.348 -30.314 1.00 89.88 251 LEU A O 1
ATOM 1866 N N . LEU A 1 252 ? 19.287 4.997 -29.950 1.00 93.44 252 LEU A N 1
ATOM 1867 C CA . LEU A 1 252 ? 19.373 4.317 -31.245 1.00 93.44 252 LEU A CA 1
ATOM 1868 C C . LEU A 1 252 ? 19.168 5.289 -32.412 1.00 93.44 252 LEU A C 1
ATOM 1870 O O . LEU A 1 252 ? 19.948 5.271 -33.363 1.00 93.44 252 LEU A O 1
ATOM 1874 N N . PHE A 1 253 ? 18.170 6.172 -32.327 1.00 90.25 253 PHE A N 1
ATOM 1875 C CA . PHE A 1 253 ? 17.918 7.190 -33.349 1.00 90.25 253 PHE A CA 1
ATOM 1876 C C . PHE A 1 253 ? 19.110 8.142 -33.527 1.00 90.25 253 PHE A C 1
ATOM 1878 O O . PHE A 1 253 ? 19.462 8.500 -34.655 1.00 90.25 253 PHE A O 1
ATOM 1885 N N . TRP A 1 254 ? 19.762 8.522 -32.426 1.00 89.62 254 TRP A N 1
ATOM 1886 C CA . TRP A 1 254 ? 20.947 9.375 -32.456 1.00 89.62 254 TRP A CA 1
ATOM 1887 C C . TRP A 1 254 ? 22.159 8.663 -33.071 1.00 89.62 254 TRP A C 1
ATOM 1889 O O . TRP A 1 254 ? 22.833 9.241 -33.921 1.00 89.62 254 TRP A O 1
ATOM 1899 N N . ILE A 1 255 ? 22.391 7.388 -32.729 1.00 9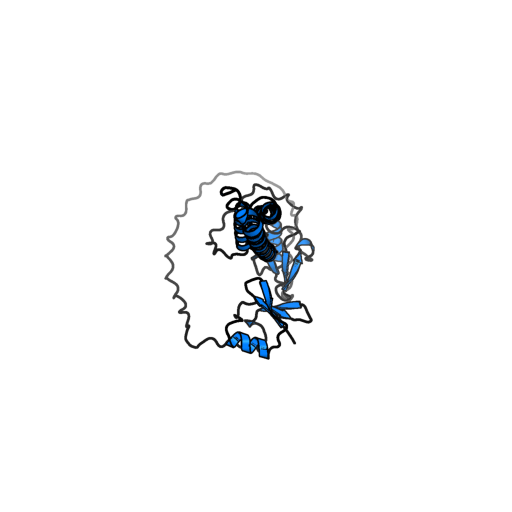0.94 255 ILE A N 1
ATOM 1900 C CA . ILE A 1 255 ? 23.448 6.561 -33.339 1.00 90.94 255 ILE A CA 1
ATOM 1901 C C . ILE A 1 255 ? 23.237 6.447 -34.852 1.00 90.94 255 ILE A C 1
ATOM 1903 O O . ILE A 1 255 ? 24.178 6.657 -35.614 1.00 90.94 255 ILE A O 1
ATOM 1907 N N . VAL A 1 256 ? 22.009 6.164 -35.300 1.00 92.06 256 VAL A N 1
ATOM 1908 C CA . VAL A 1 256 ? 21.684 6.076 -36.733 1.00 92.06 256 VAL A CA 1
ATOM 1909 C C . VAL A 1 256 ? 21.940 7.409 -37.436 1.00 92.06 256 VAL A C 1
ATOM 1911 O O . VAL A 1 256 ? 22.548 7.415 -38.503 1.00 92.06 256 VAL A O 1
ATOM 1914 N N . ASN A 1 257 ? 21.551 8.539 -36.833 1.00 87.44 257 ASN A N 1
ATOM 1915 C CA . ASN A 1 257 ? 21.845 9.862 -37.390 1.00 87.44 257 ASN A CA 1
ATOM 1916 C C . ASN A 1 257 ? 23.352 10.136 -37.479 1.00 87.44 257 ASN A C 1
ATOM 1918 O O . ASN A 1 257 ? 23.814 10.635 -38.498 1.00 87.44 257 ASN A O 1
ATOM 1922 N N . ILE A 1 258 ? 24.143 9.778 -36.467 1.00 87.94 258 ILE A N 1
ATOM 1923 C CA . ILE A 1 258 ? 25.603 9.945 -36.527 1.00 87.94 258 ILE A CA 1
ATOM 1924 C C . ILE A 1 258 ? 26.231 9.064 -37.595 1.00 87.94 258 ILE A C 1
ATOM 1926 O O . ILE A 1 258 ? 27.119 9.517 -38.303 1.00 87.94 258 ILE A O 1
ATOM 1930 N N . VAL A 1 259 ? 25.791 7.819 -37.741 1.00 91.38 259 VAL A N 1
ATOM 1931 C CA . VAL A 1 259 ? 26.320 6.937 -38.786 1.00 91.38 259 VAL A CA 1
ATOM 1932 C C . VAL A 1 259 ? 25.945 7.466 -40.174 1.00 91.38 259 VAL A C 1
ATOM 1934 O O . VAL A 1 259 ? 26.798 7.517 -41.054 1.00 91.38 259 VAL A O 1
ATOM 1937 N N . ALA A 1 260 ? 24.703 7.919 -40.361 1.00 88.75 260 ALA A N 1
ATOM 1938 C CA . ALA A 1 260 ? 24.218 8.423 -41.644 1.00 88.75 260 ALA A CA 1
ATOM 1939 C C . ALA A 1 260 ? 24.833 9.778 -42.040 1.00 88.75 260 ALA A C 1
ATOM 1941 O O . ALA A 1 260 ? 25.196 9.967 -43.198 1.00 88.75 260 ALA A O 1
ATOM 1942 N N . PHE A 1 261 ? 24.957 10.717 -41.096 1.00 85.75 261 PHE A N 1
ATOM 1943 C CA . PHE A 1 261 ? 25.405 12.091 -41.365 1.00 85.75 261 PHE A CA 1
ATOM 1944 C C . PHE A 1 261 ? 26.858 12.355 -40.953 1.00 85.75 261 PHE A C 1
ATOM 1946 O O . PHE A 1 261 ? 27.554 13.135 -41.594 1.00 85.75 261 PHE A O 1
ATOM 1953 N N . GLY A 1 262 ? 27.349 11.700 -39.904 1.00 80.31 262 GLY A N 1
ATOM 1954 C CA . GLY A 1 262 ? 28.718 11.851 -39.404 1.00 80.31 262 GLY A CA 1
ATOM 1955 C C . GLY A 1 262 ? 29.778 11.133 -40.241 1.00 80.31 262 GLY A C 1
ATOM 1956 O O . GLY A 1 262 ? 30.952 11.460 -40.109 1.00 80.31 262 GLY A O 1
ATOM 1957 N N . MET A 1 263 ? 29.399 10.216 -41.140 1.00 68.56 263 MET A N 1
ATOM 1958 C CA . MET A 1 263 ? 30.323 9.654 -42.140 1.00 68.56 263 MET A CA 1
ATOM 1959 C C . MET A 1 263 ? 30.512 10.555 -43.375 1.00 68.56 263 MET A C 1
ATOM 1961 O O . MET A 1 263 ? 31.339 10.247 -44.229 1.00 68.56 263 MET A O 1
ATOM 1965 N N . ALA A 1 264 ? 29.795 11.679 -43.475 1.00 65.62 264 ALA A N 1
ATOM 1966 C CA . ALA A 1 264 ? 29.880 12.570 -44.630 1.00 65.62 264 ALA A CA 1
ATOM 1967 C C . ALA A 1 264 ? 31.143 13.467 -44.734 1.00 65.62 264 ALA A C 1
ATOM 1969 O O . ALA A 1 264 ? 31.510 13.784 -45.865 1.00 65.62 264 ALA A O 1
ATOM 1970 N N . PRO A 1 265 ? 31.850 13.899 -43.664 1.00 62.12 265 PRO A N 1
ATOM 1971 C CA . PRO A 1 265 ? 32.832 14.973 -43.829 1.00 62.12 265 PRO A CA 1
ATOM 1972 C C . PRO A 1 265 ? 34.228 14.535 -44.305 1.00 62.12 265 PRO A C 1
ATOM 1974 O O . PRO A 1 265 ? 35.004 15.395 -44.696 1.00 62.12 265 PRO A O 1
ATOM 1977 N N . ALA A 1 266 ? 34.570 13.242 -44.347 1.00 62.56 266 ALA A N 1
ATOM 1978 C CA . ALA A 1 266 ? 35.933 12.825 -44.721 1.00 62.56 266 ALA A CA 1
ATOM 1979 C C . ALA A 1 266 ? 36.160 12.626 -46.236 1.00 62.56 266 ALA A C 1
ATOM 1981 O O . ALA A 1 266 ? 37.302 12.519 -46.676 1.00 62.56 266 ALA A O 1
ATOM 1982 N N . ALA A 1 267 ? 35.100 12.566 -47.049 1.00 58.97 267 ALA A N 1
ATOM 1983 C CA . ALA A 1 267 ? 35.220 12.288 -48.486 1.00 58.97 267 ALA A CA 1
ATOM 1984 C C . ALA A 1 267 ? 35.385 13.547 -49.362 1.00 58.97 267 ALA A C 1
ATOM 1986 O O . ALA A 1 267 ? 35.692 13.421 -50.543 1.00 58.97 267 ALA A O 1
ATOM 1987 N N . LEU A 1 268 ? 35.193 14.748 -48.803 1.00 60.97 268 LEU A N 1
ATOM 1988 C CA . LEU A 1 268 ? 35.238 16.018 -49.545 1.00 60.97 268 LEU A CA 1
ATOM 1989 C C . LEU A 1 268 ? 36.562 16.789 -49.410 1.00 60.97 268 LEU A C 1
ATOM 1991 O O . LEU A 1 268 ? 36.774 17.720 -50.171 1.00 60.97 268 LEU A O 1
ATOM 1995 N N . GLU A 1 269 ? 37.467 16.401 -48.505 1.00 72.06 269 GLU A N 1
ATOM 1996 C CA . GLU A 1 269 ? 38.786 17.053 -48.352 1.00 72.06 269 GLU A CA 1
ATOM 1997 C C . GLU A 1 269 ? 39.889 16.482 -49.270 1.00 72.06 269 GLU A C 1
ATOM 1999 O O . GLU A 1 269 ? 41.016 16.967 -49.243 1.00 72.06 269 GLU A O 1
ATOM 2004 N N . ASN A 1 270 ? 39.589 15.469 -50.095 1.00 67.31 270 ASN A N 1
ATOM 2005 C CA . ASN A 1 270 ? 40.541 14.857 -51.042 1.00 67.31 270 ASN A CA 1
ATOM 2006 C C . ASN A 1 270 ? 40.153 15.033 -52.530 1.00 67.31 270 ASN A C 1
ATOM 2008 O O . ASN A 1 270 ? 40.664 14.303 -53.383 1.00 67.31 270 ASN A O 1
ATOM 2012 N N . LEU A 1 271 ? 39.259 15.976 -52.848 1.00 63.69 271 LEU A N 1
ATOM 2013 C CA . LEU A 1 271 ? 38.913 16.407 -54.213 1.00 63.69 271 LEU A CA 1
ATOM 2014 C C . LEU A 1 271 ? 39.269 17.884 -54.391 1.00 63.69 271 LEU A C 1
ATOM 2016 O O . LEU A 1 271 ? 39.785 18.220 -55.479 1.00 63.69 271 LEU A O 1
#

pLDDT: mean 76.18, std 20.13, range [33.5, 97.75]

Sequence (271 aa):
MRWFVIGRDGQKYGPADLATLQRWVGEKRITPDMMLEEEHTGRRLRADTLPGLQFTNPPGSAITTPTPAPGPTTSPHPTDPVQGAPGTGFGGAGGVPSPTPSQSAPGEPSAKYWVIGPDGRKYGPADLAKLQQWASEGRIGPNTMLEDFLSGQFIRASALPGLVLGPAQTANPWAQAPGSPYPRQPSGYYAPSTAASNDLTWAWVLSVLGFLCCLPLCFVGLYYADRAKKAGVPGAQAAFIVALVLSILGLLFWIVNIVAFGMAPAALENL

Nearest PDB structures (foldseek):
  8z9y-assembly1_E  TM=7.942E-01  e=2.101E-02  Arabidopsis thaliana
  3fma-assembly4_D  TM=8.116E-01  e=6.659E-02  Saccharomyces cerevisiae
  7rup-assembly1_A  TM=8.004E-01  e=6.659E-02  Homo sapiens
  7vcf-assembly1_Q  TM=5.188E-01  e=1.775E-01  Chlamydomonas reinhardtii
  7xzi-assembly1_F  TM=5.203E-01  e=2.111E-01  Chlamydomonas reinhardtii

Foldseek 3Di:
DFKWWQDPLRDTHDRDDLVRLLVCLVVVVADQQIWIQDPPPRFIDGLVPDPNRDNPDPPPPPPPPPDPDPDDDDDDDDDDDDDDDDDDDDDDDDDDDDPDPPPPDPDDDQWFKWWQAPQRDTDDRDGLVVLLVCLVVLNADQQTWIQTPPRRDIDGLVPDPPRDRDDNPPPPPPPDDDDDPDDDDCPPPQPQDVVLVVLLVVLVVQLVVCLVPHLVSLVVSLVSLVVSVVNSDPCSVVSNVSSVVSSVVSVVVVVVCCVVPVVPPPPPVVD

Secondary structure (DSSP, 8-state):
-EEEEE-TTS-EEEEEEHHHHHHHHHTT-S-TT-EEEETTT--EEEGGGSTT------TT-------PPPPP--PPPPPPPP-------------PPP-------TTS---EEEEE-TTS-EEEEEEHHHHHHHHHTT-S-TT-EEEETTT--EEEGGGSTT--PPS-----TT-PPP---------------HHHHHHHHHHHHHHHHHHHH-HHHHHHHHHHHHHHHHTT-TTHHHHHHHHHHHHHHHHHHHHHHHHHHHTSTTSSTT-